Protein 5C0M (pdb70)

InterPro domains:
  IPR010750 SGF29 tudor-like domain [PF07039] (159-288)
  IPR010750 SGF29 tudor-like domain [PS51518] (152-293)
  IPR037802 SAGA-associated factor 29 [PTHR21539] (6-290)
  IPR047287 SAGA-associated factor 29, second Tudor domain [cd20394] (228-287)
  IPR047288 SAGA-associated factor 29, first Tudor domain [cd20393] (154-217)

Solvent-accessible surface area: 18320 Å² total

CATH classification: 2.30.30.140

B-factor: mean 17.98, std 7.1, range [7.02, 54.03]

Radius of gyration: 21.22 Å; Cα contacts (8 Å, |Δi|>4): 878; chains: 4; bounding box: 60×51×64 Å

GO terms:
  GO:0070461 SAGA-type complex (C, IDA)
  GO:0140002 histone H3K4me3 reader activity (F, IDA)
  GO:0140003 histone H3K36me3 reader activity (F, IDA)
  GO:0071169 establishment of protein localization to chromatin (P, TAS)
  GO:0005654 nucleoplasm (C, TAS)
  GO:0005515 protein binding (F, IPI)
  GO:0140672 ATAC complex (C, IDA)
  GO:0000122 negative regulation of transcription by RNA polymerase II (P, IDA)
  GO:0005654 nucleoplasm (C, IDA)
  GO:0005730 nucleolus (C, IDA)
  GO:0051302 regulation of cell division (P, IDA)
  GO:0006357 regulation of transcription by RNA polymerase II (P, IDA)
  GO:0051726 regulation of cell cycle (P, IMP)
  GO:0090043 regulation of tubulin deacetylation (P, IMP)
  GO:0006355 regulation of DNA-templated transcription (P, IMP)
  GO:0034976 response to endoplasmic reticulum stress (P, IMP)
  GO:0045815 transcription initiation-coupled chromatin remodeling (P, IMP)

Organism: Homo sapiens (NCBI:txid9606)

Structure (mmCIF, N/CA/C/O backbone):
data_5C0M
#
_entry.id   5C0M
#
_cell.length_a   50.109
_cell.length_b   65.193
_cell.length_c   105.217
_cell.angle_alpha   90.000
_cell.angle_beta   90.000
_cell.angle_gamma   90.000
#
_symmetry.space_group_name_H-M   'P 21 21 21'
#
loop_
_entity.id
_entity.type
_entity.pdbx_description
1 polymer 'SAGA-associated factor 29 homolog'
2 polymer 'Carba-containing peptide'
3 non-polymer 'SULFATE ION'
4 non-polymer 'UNKNOWN ATOM OR ION'
5 non-polymer GLYCEROL
6 water water
#
loop_
_atom_site.group_PDB
_atom_site.id
_atom_site.type_symbol
_atom_site.label_atom_id
_atom_site.label_alt_id
_atom_site.label_comp_id
_atom_site.label_asym_id
_atom_site.label_entity_id
_atom_site.label_seq_id
_atom_site.pdbx_PDB_ins_code
_atom_site.Cartn_x
_atom_site.Cartn_y
_atom_site.Cartn_z
_atom_site.occupancy
_atom_site.B_iso_or_equiv
_atom_site.auth_seq_id
_atom_site.auth_comp_id
_atom_site.auth_asym_id
_atom_site.auth_atom_id
_atom_site.pdbx_PDB_model_num
ATOM 1 N N . GLY A 1 1 ? 5.917 13.818 5.636 1.00 29.44 114 GLY A N 1
ATOM 2 C CA . GLY A 1 1 ? 6.797 13.189 4.595 1.00 28.26 114 GLY A CA 1
ATOM 3 C C . GLY A 1 1 ? 8.095 12.681 5.191 1.00 27.32 114 GLY A C 1
ATOM 4 O O . GLY A 1 1 ? 8.173 12.435 6.402 1.00 25.56 114 GLY A O 1
ATOM 5 N N . ARG A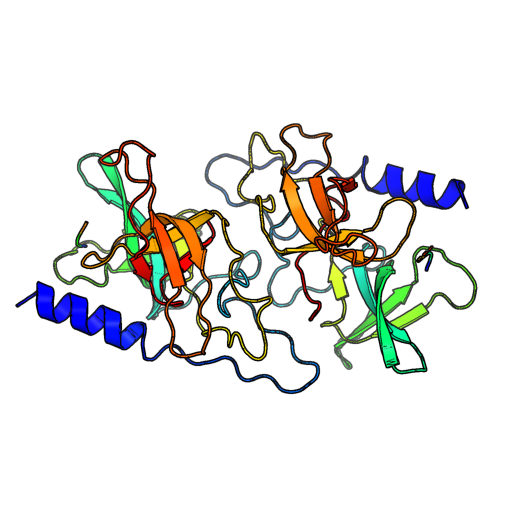 1 2 ? 9.104 12.524 4.339 1.00 26.24 115 ARG A N 1
ATOM 6 C CA . ARG A 1 2 ? 10.433 12.076 4.756 1.00 27.43 115 ARG A CA 1
ATOM 7 C C . ARG A 1 2 ? 11.042 12.955 5.828 1.00 26.61 115 ARG A C 1
ATOM 8 O O . ARG A 1 2 ? 11.637 12.443 6.776 1.00 26.40 115 ARG A O 1
ATOM 16 N N . ARG A 1 3 ? 10.957 14.272 5.651 1.00 26.00 116 ARG A N 1
ATOM 17 C CA . ARG A 1 3 ? 11.607 15.183 6.594 1.00 25.56 116 ARG A CA 1
ATOM 18 C C . ARG A 1 3 ? 11.029 15.084 7.991 1.00 24.82 116 ARG A C 1
ATOM 19 O O . ARG A 1 3 ? 11.777 15.086 8.968 1.00 23.65 116 ARG A O 1
ATOM 27 N N . GLY A 1 4 ? 9.701 14.998 8.080 1.00 22.70 117 GLY A N 1
ATOM 28 C CA . GLY A 1 4 ? 9.027 14.766 9.342 1.00 23.13 117 GLY A CA 1
ATOM 29 C C . GLY A 1 4 ? 9.428 13.462 9.985 1.00 21.93 117 GLY A C 1
ATOM 30 O O . GLY A 1 4 ? 9.697 13.419 11.185 1.00 21.96 117 GLY A O 1
ATOM 31 N N . VAL A 1 5 ? 9.442 12.400 9.177 1.00 21.27 118 VAL A N 1
ATOM 32 C CA . VAL A 1 5 ? 9.819 11.068 9.620 1.00 21.87 118 VAL A CA 1
ATOM 33 C C . VAL A 1 5 ? 11.239 11.093 10.170 1.00 20.62 118 VAL A C 1
ATOM 34 O O . VAL A 1 5 ? 11.489 10.557 11.250 1.00 19.90 118 VAL A O 1
ATOM 38 N N . LEU A 1 6 ? 12.153 11.703 9.415 1.00 19.66 119 LEU A N 1
ATOM 39 C CA . LEU A 1 6 ? 13.552 11.832 9.853 1.00 20.96 119 LEU A CA 1
ATOM 40 C C . LEU A 1 6 ? 13.730 12.555 11.164 1.00 20.78 119 LEU A C 1
ATOM 41 O O . LEU A 1 6 ? 14.337 12.021 12.088 1.00 20.64 119 LEU A O 1
ATOM 46 N N . MET A 1 7 ? 13.210 13.779 11.230 1.00 21.22 120 MET A N 1
ATOM 47 C CA . MET A 1 7 ? 13.267 14.594 12.448 1.00 22.79 120 MET A CA 1
ATOM 48 C C . MET A 1 7 ? 12.659 13.923 13.656 1.00 21.40 120 MET A C 1
ATOM 49 O O . MET A 1 7 ? 13.186 14.053 14.768 1.00 21.27 120 MET A O 1
ATOM 54 N N . THR A 1 8 ? 11.521 13.254 13.453 1.00 20.36 121 THR A N 1
ATOM 55 C CA . THR A 1 8 ? 10.889 12.486 14.522 1.00 21.23 121 THR A CA 1
ATOM 56 C C . THR A 1 8 ? 11.831 11.416 15.016 1.00 20.68 121 THR A C 1
ATOM 57 O O . THR A 1 8 ? 12.045 11.271 16.218 1.00 19.01 121 THR A O 1
ATOM 61 N N . LEU A 1 9 ? 12.370 10.651 14.076 1.00 20.86 122 LEU A N 1
ATOM 62 C CA . LEU A 1 9 ? 13.259 9.560 14.422 1.00 23.07 122 LEU A CA 1
ATOM 63 C C . LEU A 1 9 ? 14.465 10.076 15.227 1.00 22.02 122 LEU A C 1
ATOM 64 O O . LEU A 1 9 ? 14.836 9.481 16.233 1.00 20.40 122 LEU A O 1
ATOM 69 N N . LEU A 1 10 ? 15.054 11.193 14.793 1.00 22.61 123 LEU A N 1
ATOM 70 C CA . LEU A 1 10 ? 16.134 11.845 15.539 1.00 24.40 123 LEU A CA 1
ATOM 71 C C . LEU A 1 10 ? 15.811 12.153 16.980 1.00 25.14 123 LEU A C 1
ATOM 72 O O . LEU A 1 10 ? 16.619 11.880 17.871 1.00 23.60 123 LEU A O 1
ATOM 77 N N . GLN A 1 11 ? 14.653 12.767 17.197 1.00 25.94 124 GLN A N 1
ATOM 78 C CA . GLN A 1 11 ? 14.164 13.067 18.551 1.00 27.49 124 GLN A CA 1
ATOM 79 C C . GLN A 1 11 ? 13.894 11.842 19.405 1.00 28.02 124 GLN A C 1
ATOM 80 O O . GLN A 1 11 ? 14.249 11.830 20.580 1.00 29.87 124 GLN A O 1
ATOM 86 N N . GLN A 1 12 ? 13.251 10.825 18.837 1.00 26.00 125 GLN A N 1
ATOM 87 C CA . GLN A 1 12 ? 13.045 9.562 19.545 1.00 25.25 125 GLN A CA 1
ATOM 88 C C . GLN A 1 12 ? 14.371 9.094 20.119 1.00 23.75 125 GLN A C 1
ATOM 89 O O . GLN A 1 12 ? 14.459 8.809 21.317 1.00 24.21 125 GLN A O 1
ATOM 92 N N . SER A 1 13 ? 15.398 9.049 19.272 1.00 19.45 126 SER A N 1
ATOM 93 C CA . SER A 1 13 ? 16.690 8.510 19.672 1.00 18.57 126 SER A CA 1
ATOM 94 C C . SER A 1 13 ? 17.366 9.3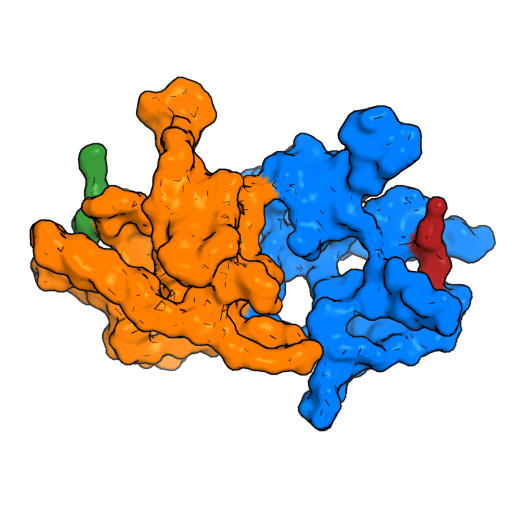90 20.717 1.00 17.35 126 SER A C 1
ATOM 95 O O . SER A 1 13 ? 17.918 8.879 21.680 1.00 16.77 126 SER A O 1
ATOM 98 N N . ALA A 1 14 ? 17.313 10.702 20.526 1.00 16.86 127 ALA A N 1
ATOM 99 C CA . ALA A 1 14 ? 17.826 11.646 21.525 1.00 17.20 127 ALA A CA 1
ATOM 100 C C . ALA A 1 14 ? 17.121 11.471 22.884 1.00 17.52 127 ALA A C 1
ATOM 101 O O . ALA A 1 14 ? 17.773 11.299 23.926 1.00 17.55 127 ALA A O 1
ATOM 103 N N . MET A 1 15 ? 15.787 11.475 22.848 1.00 17.32 128 MET A N 1
ATOM 104 C CA A MET A 1 15 ? 14.947 11.377 24.059 0.50 17.18 128 MET A CA 1
ATOM 105 C CA B MET A 1 15 ? 15.000 11.420 24.082 0.50 17.71 128 MET A CA 1
ATOM 106 C C . MET A 1 15 ? 15.116 10.070 24.815 1.00 16.68 128 MET A C 1
ATOM 107 O O . MET A 1 15 ? 15.095 10.044 26.050 1.00 16.18 128 MET A O 1
ATOM 116 N N . THR A 1 16 ? 15.259 8.965 24.078 1.00 16.22 129 THR A N 1
ATOM 117 C CA . THR A 1 16 ? 15.324 7.623 24.699 1.00 15.90 129 THR A CA 1
ATOM 118 C C . THR A 1 16 ? 16.707 7.235 25.243 1.00 15.14 129 THR A C 1
ATOM 119 O O . THR A 1 16 ? 16.845 6.150 25.843 1.00 16.58 129 THR A O 1
ATOM 123 N N . LEU A 1 17 ? 17.729 8.064 25.008 1.00 14.61 130 LEU A N 1
ATOM 124 C CA . LEU A 1 17 ? 19.076 7.763 25.516 1.00 14.29 130 LEU A CA 1
ATOM 125 C C . LEU A 1 17 ? 19.060 7.698 27.056 1.00 14.56 130 LEU A C 1
ATOM 126 O O . LEU A 1 17 ? 18.750 8.704 27.703 1.00 14.52 130 LEU A O 1
ATOM 131 N N . PRO A 1 18 ? 19.398 6.529 27.647 1.00 14.06 131 PRO A N 1
ATOM 132 C CA . PRO A 1 18 ? 19.256 6.404 29.104 1.00 14.22 131 PRO A CA 1
ATOM 133 C C . PRO A 1 18 ? 20.221 7.273 29.898 1.00 13.78 131 PRO A C 1
ATOM 134 O O . PRO A 1 18 ? 21.348 7.524 29.473 1.00 13.08 131 PRO A O 1
ATOM 138 N N . LEU A 1 19 ? 19.766 7.756 31.038 1.00 14.25 132 LEU A N 1
ATOM 139 C CA . LEU A 1 19 ? 20.597 8.538 31.937 1.00 13.96 132 LEU A CA 1
ATOM 140 C C . LEU A 1 19 ? 21.466 7.574 32.738 1.00 13.61 132 LEU A C 1
ATOM 141 O O . LEU A 1 19 ? 20.963 6.574 33.262 1.00 12.96 132 LEU A O 1
ATOM 146 N N . TRP A 1 20 ? 22.756 7.869 32.842 1.00 12.93 133 TRP A N 1
ATOM 147 C CA . TRP A 1 20 ? 23.641 7.072 33.694 1.00 13.37 133 TRP A CA 1
ATOM 148 C C . TRP A 1 20 ? 23.312 7.401 35.151 1.00 13.37 133 TRP A C 1
ATOM 149 O O . TRP A 1 20 ? 23.364 8.563 35.560 1.00 11.93 133 TRP A O 1
ATOM 160 N N . ILE A 1 21 ? 22.937 6.365 35.910 1.00 13.31 134 ILE A N 1
ATOM 161 C CA . ILE A 1 21 ? 22.601 6.493 37.336 1.00 14.00 134 ILE A CA 1
ATOM 162 C C . ILE A 1 21 ? 23.564 5.617 38.135 1.00 13.83 134 ILE A C 1
ATOM 163 O O . ILE A 1 21 ? 23.329 4.428 38.313 1.00 14.63 134 ILE A O 1
ATOM 168 N N . GLY A 1 22 ? 24.658 6.202 38.604 1.00 14.00 135 GLY A N 1
ATOM 169 C CA . GLY A 1 22 ? 25.613 5.467 39.421 1.00 14.35 135 GLY A CA 1
ATOM 170 C C . GLY A 1 22 ? 25.204 5.529 40.878 1.00 14.89 135 GLY A C 1
ATOM 171 O O . GLY A 1 22 ? 24.234 6.214 41.230 1.00 15.20 135 GLY A O 1
ATOM 172 N N . LYS A 1 23 ? 25.908 4.783 41.715 1.00 14.66 136 LYS A N 1
ATOM 173 C CA . LYS A 1 23 ? 25.827 4.942 43.175 1.00 16.31 136 LYS A CA 1
ATOM 174 C C . LYS A 1 23 ? 27.199 5.441 43.618 1.00 17.78 136 LYS A C 1
ATOM 175 O O . LYS A 1 23 ? 28.128 5.461 42.810 1.00 18.03 136 LYS A O 1
ATOM 181 N N . PRO A 1 24 ? 27.336 5.848 44.900 1.00 19.43 137 PRO A N 1
ATOM 182 C CA . PRO A 1 24 ? 28.631 6.331 45.380 1.00 19.94 137 PRO A CA 1
ATOM 183 C C . PRO A 1 24 ? 29.772 5.373 45.090 1.00 18.96 137 PRO A C 1
ATOM 184 O O . PRO A 1 24 ? 29.644 4.180 45.328 1.00 19.51 137 PRO A O 1
ATOM 188 N N . GLY A 1 25 ? 30.866 5.892 44.533 1.00 19.24 138 GLY A N 1
ATOM 189 C CA . GLY A 1 25 ? 32.012 5.062 44.173 1.00 18.61 138 GLY A CA 1
ATOM 190 C C . GLY A 1 25 ? 32.102 4.660 42.709 1.00 19.06 138 GLY A C 1
ATOM 191 O O . GLY A 1 25 ? 33.178 4.301 42.243 1.00 20.26 138 GLY A O 1
ATOM 192 N N . ASP A 1 26 ? 30.974 4.669 41.992 1.00 18.48 139 ASP A N 1
ATOM 193 C CA . ASP A 1 26 ? 30.951 4.322 40.571 1.00 18.21 139 ASP A CA 1
ATOM 194 C C . ASP A 1 26 ? 31.478 5.480 39.748 1.00 18.70 139 ASP A C 1
ATOM 195 O O . ASP A 1 26 ? 31.315 6.644 40.120 1.00 20.27 139 ASP A O 1
ATOM 200 N N . LYS A 1 27 ? 32.088 5.164 38.622 1.00 19.33 140 LYS A N 1
ATOM 201 C CA . LYS A 1 27 ? 32.471 6.195 37.668 1.00 19.54 140 LYS A CA 1
ATOM 202 C C . LYS A 1 27 ? 31.643 6.005 36.415 1.00 17.44 140 LYS A C 1
ATOM 203 O O . LYS A 1 27 ? 31.244 4.870 36.108 1.00 16.15 140 LYS A O 1
ATOM 209 N N . PRO A 1 28 ? 31.402 7.103 35.677 1.00 15.71 141 PRO A N 1
ATOM 210 C CA . PRO A 1 28 ? 30.626 6.943 34.457 1.00 15.89 141 PRO A CA 1
ATOM 211 C C . PRO A 1 28 ? 31.387 6.062 33.474 1.00 15.25 141 PRO A C 1
ATOM 212 O O . PRO A 1 28 ? 32.627 6.162 33.390 1.00 15.95 141 PRO A O 1
ATOM 216 N N . PRO A 1 29 ? 30.682 5.157 32.771 1.00 14.92 142 PRO A N 1
ATOM 217 C CA . PRO A 1 29 ? 31.386 4.214 31.900 1.00 14.04 142 PRO A CA 1
ATOM 218 C C . PRO A 1 29 ? 31.802 4.818 30.558 1.00 13.63 142 PRO A C 1
ATOM 219 O O . PRO A 1 29 ? 31.353 5.911 30.219 1.00 12.25 142 PRO A O 1
ATOM 223 N N . PRO A 1 30 ? 32.630 4.094 29.784 1.00 13.26 143 PRO A N 1
ATOM 224 C CA . PRO A 1 30 ? 32.839 4.424 28.364 1.00 13.07 143 PRO A CA 1
ATOM 225 C C . PRO A 1 30 ? 31.511 4.591 27.653 1.00 12.62 143 PRO A C 1
ATOM 226 O O . PRO A 1 30 ? 30.587 3.802 27.877 1.00 12.52 143 PRO A O 1
ATOM 230 N N . LEU A 1 31 ? 31.420 5.645 26.838 1.00 12.12 144 LEU A N 1
ATOM 231 C CA . LEU A 1 31 ? 30.202 5.991 26.089 1.00 11.96 144 LEU A CA 1
ATOM 232 C C . LEU A 1 31 ? 29.072 6.562 26.928 1.00 11.79 144 LEU A C 1
ATOM 233 O O . LEU A 1 31 ? 27.951 6.708 26.435 1.00 11.69 144 LEU A O 1
ATOM 238 N N . CYS A 1 32 ? 29.361 6.954 28.170 1.00 10.96 145 CYS A N 1
ATOM 239 C CA . CYS A 1 32 ? 28.496 7.840 28.890 1.00 10.64 145 CYS A CA 1
ATOM 240 C C . CYS A 1 32 ? 28.868 9.269 28.559 1.00 10.74 145 CYS A C 1
ATOM 241 O O . CYS A 1 32 ? 29.963 9.699 28.880 1.00 10.90 145 CYS A O 1
ATOM 244 N N . GLY A 1 33 ? 27.978 9.987 27.874 1.00 10.63 146 GLY A N 1
ATOM 245 C CA . GLY A 1 33 ? 28.256 11.373 27.459 1.00 10.61 146 GLY A CA 1
ATOM 246 C C . GLY A 1 33 ? 29.574 11.501 26.708 1.00 10.78 146 GLY A C 1
ATOM 247 O O . GLY A 1 33 ? 29.777 10.875 25.673 1.00 10.81 146 GLY A O 1
ATOM 248 N N . ALA A 1 34 ? 30.484 12.286 27.274 1.00 10.51 147 ALA A N 1
ATOM 249 C CA . ALA A 1 34 ? 31.792 12.568 26.683 1.00 10.83 147 ALA A CA 1
ATOM 250 C C . ALA A 1 34 ? 32.889 11.546 26.971 1.00 11.35 147 ALA A C 1
ATOM 251 O O . ALA A 1 34 ? 34.000 11.694 26.438 1.00 11.51 147 ALA A O 1
ATOM 253 N N . ILE A 1 35 ? 32.617 10.519 27.788 1.00 10.95 148 ILE A N 1
ATOM 254 C CA . ILE A 1 35 ? 33.653 9.514 28.091 1.00 11.62 148 ILE A CA 1
ATOM 255 C C . ILE A 1 35 ? 33.863 8.663 26.828 1.00 11.92 148 ILE A C 1
ATOM 256 O O . ILE A 1 35 ? 32.908 8.060 26.325 1.00 11.58 148 ILE A O 1
ATOM 261 N N . PRO A 1 36 ? 35.094 8.597 26.307 1.00 12.08 149 PRO A N 1
ATOM 262 C CA . PRO A 1 36 ? 35.261 7.945 25.009 1.00 12.13 149 PRO A CA 1
ATOM 263 C C . PRO A 1 36 ? 35.173 6.435 25.137 1.00 12.28 149 PRO A C 1
ATOM 264 O O . PRO A 1 36 ? 35.269 5.887 26.234 1.00 11.73 149 PRO A O 1
ATOM 268 N N . ALA A 1 37 ? 34.974 5.778 24.004 1.00 12.37 150 ALA A N 1
ATOM 269 C CA . ALA A 1 37 ? 35.054 4.335 23.953 1.00 12.84 150 ALA A CA 1
ATOM 270 C C . ALA A 1 37 ? 36.425 3.823 24.386 1.00 12.83 150 ALA A C 1
ATOM 271 O O . ALA A 1 37 ? 37.436 4.507 24.240 1.00 12.54 150 ALA A O 1
ATOM 273 N N . SER A 1 38 ? 36.441 2.586 24.878 1.00 13.44 151 SER A N 1
ATOM 274 C CA . SER A 1 38 ? 37.687 1.874 25.136 1.00 14.36 151 SER A CA 1
ATOM 275 C C . SER A 1 38 ? 38.497 1.785 23.854 1.00 14.03 151 SER A C 1
ATOM 276 O O . SER A 1 38 ? 37.934 1.819 22.765 1.00 14.23 151 SER A O 1
ATOM 279 N N A GLY A 1 39 ? 39.818 1.673 23.995 0.50 14.37 152 GLY A N 1
ATOM 280 N N B GLY A 1 39 ? 39.823 1.690 23.960 0.50 14.06 152 GLY A N 1
ATOM 281 C CA A GLY A 1 39 ? 40.682 1.377 22.863 0.50 14.78 152 GLY A CA 1
ATOM 282 C CA B GLY A 1 39 ? 40.697 1.772 22.782 0.50 14.16 152 GLY A CA 1
ATOM 283 C C A GLY A 1 39 ? 40.322 0.014 22.284 0.50 14.94 152 GLY A C 1
ATOM 284 C C B GLY A 1 39 ? 40.576 0.651 21.753 0.50 14.42 152 GLY A C 1
ATOM 285 O O A GLY A 1 39 ? 40.034 -0.934 23.019 0.50 14.64 152 GLY A O 1
ATOM 286 O O B GLY A 1 39 ? 41.018 0.799 20.621 0.50 14.45 152 GLY A O 1
ATOM 287 N N A ASP A 1 40 ? 40.297 -0.068 20.961 0.50 15.56 153 ASP A N 1
ATOM 288 N N B ASP A 1 40 ? 39.987 -0.474 22.136 0.50 15.00 153 ASP A N 1
ATOM 289 C CA A ASP A 1 40 ? 39.848 -1.278 20.257 0.50 16.18 153 ASP A CA 1
ATOM 290 C CA B ASP A 1 40 ? 39.824 -1.586 21.201 0.50 15.52 153 ASP A CA 1
ATOM 291 C C A ASP A 1 40 ? 38.415 -1.732 20.622 0.50 16.02 153 ASP A C 1
ATOM 292 C C B ASP A 1 40 ? 38.393 -1.773 20.721 0.50 15.63 153 ASP A C 1
ATOM 293 O O A ASP A 1 40 ? 38.101 -2.927 20.567 0.50 15.98 153 ASP A O 1
ATOM 294 O O B ASP A 1 40 ? 38.073 -2.796 20.108 0.50 15.28 153 ASP A O 1
ATOM 303 N N . TYR A 1 41 ? 37.544 -0.778 20.967 1.00 15.54 154 TYR A N 1
ATOM 304 C CA . TYR A 1 41 ? 36.110 -1.014 21.034 1.00 15.29 154 TYR A CA 1
ATOM 305 C C . TYR A 1 41 ? 35.581 -1.269 19.637 1.00 15.65 154 TYR A C 1
ATOM 306 O O . TYR A 1 41 ? 36.033 -0.638 18.689 1.00 16.50 154 TYR A O 1
ATOM 315 N N . VAL A 1 42 ? 34.649 -2.209 19.543 1.00 15.72 155 VAL A N 1
ATOM 316 C CA . VAL A 1 42 ? 33.890 -2.459 18.325 1.00 16.08 155 VAL A CA 1
ATOM 317 C C . VAL A 1 42 ? 32.404 -2.285 18.631 1.00 15.86 155 VAL A C 1
ATOM 318 O O . VAL A 1 42 ? 31.870 -2.934 19.530 1.00 16.06 155 VAL A O 1
ATOM 322 N N . ALA A 1 43 ? 31.739 -1.381 17.905 1.00 16.14 156 ALA A N 1
ATOM 323 C CA . ALA A 1 43 ? 30.304 -1.158 18.081 1.00 16.86 156 ALA A CA 1
ATOM 324 C C . ALA A 1 43 ? 29.521 -2.355 17.579 1.00 18.14 156 ALA A C 1
ATOM 325 O O . ALA A 1 43 ? 29.962 -3.068 16.690 1.00 19.00 156 ALA A O 1
ATOM 327 N N . ARG A 1 44 ? 28.351 -2.534 18.167 1.00 21.40 157 ARG A N 1
ATOM 328 C CA . ARG A 1 44 ? 27.515 -3.707 17.972 1.00 22.85 157 ARG A CA 1
ATOM 329 C C . ARG A 1 44 ? 26.412 -3.384 16.977 1.00 22.24 157 ARG A C 1
ATOM 330 O O . ARG A 1 44 ? 25.999 -2.223 16.876 1.00 20.27 157 ARG A O 1
ATOM 338 N N . PRO A 1 45 ? 25.899 -4.402 16.261 1.00 21.52 158 PRO A N 1
ATOM 339 C CA . PRO A 1 45 ? 24.748 -4.181 15.372 1.00 21.02 158 PRO A CA 1
ATOM 340 C C . PRO A 1 45 ? 23.603 -3.458 16.079 1.00 20.47 158 PRO A C 1
ATOM 341 O O . PRO A 1 45 ? 23.250 -3.799 17.217 1.00 21.12 158 PRO A O 1
ATOM 345 N N . GLY A 1 46 ? 23.056 -2.440 15.420 1.00 19.86 159 GLY A N 1
ATOM 346 C CA . GLY A 1 46 ? 22.032 -1.594 16.018 1.00 20.02 159 GLY A CA 1
ATOM 347 C C . GLY A 1 46 ? 22.549 -0.319 16.687 1.00 20.03 159 GLY A C 1
ATOM 348 O O . GLY A 1 46 ? 21.767 0.593 16.932 1.00 19.66 159 GLY A O 1
ATOM 349 N N . ASP A 1 47 ? 23.841 -0.248 16.991 1.00 19.22 160 ASP A N 1
ATOM 350 C CA . ASP A 1 47 ? 24.389 0.925 17.679 1.00 19.09 160 ASP A CA 1
ATOM 351 C C . ASP A 1 47 ? 24.424 2.095 16.707 1.00 19.20 160 ASP A C 1
ATOM 352 O O . ASP A 1 47 ? 24.753 1.921 15.544 1.00 18.17 160 ASP A O 1
ATOM 357 N N . LYS A 1 48 ? 24.100 3.286 17.204 1.00 19.23 161 LYS A N 1
ATOM 358 C CA . LYS A 1 48 ? 24.237 4.504 16.408 1.00 19.12 161 LYS A CA 1
ATOM 359 C C . LYS A 1 48 ? 25.687 4.990 16.391 1.00 17.03 161 LYS A C 1
ATOM 360 O O . LYS A 1 48 ? 26.400 4.912 17.396 1.00 16.14 161 LYS A O 1
ATOM 366 N N . VAL A 1 49 ? 26.099 5.502 15.237 1.00 14.59 162 VAL A N 1
ATOM 367 C CA . VAL A 1 49 ? 27.443 6.018 15.022 1.00 14.31 162 VAL A CA 1
ATOM 368 C C . VAL A 1 49 ? 27.419 7.296 14.191 1.00 14.10 162 VAL A C 1
ATOM 369 O O . VAL A 1 49 ? 26.434 7.583 13.493 1.00 13.61 162 VAL A O 1
ATOM 373 N N . ALA A 1 50 ? 28.506 8.054 14.284 1.00 13.48 163 ALA A N 1
ATOM 374 C CA . ALA A 1 50 ? 28.849 9.045 13.278 1.00 14.12 163 ALA A CA 1
ATOM 375 C C . ALA A 1 50 ? 29.809 8.345 12.322 1.00 14.54 163 ALA A C 1
ATOM 376 O O . ALA A 1 50 ? 30.822 7.776 12.744 1.00 14.61 163 ALA A O 1
ATOM 378 N N . ALA A 1 51 ? 29.462 8.351 11.028 1.00 14.91 164 ALA A N 1
ATOM 379 C CA . ALA A 1 51 ? 30.198 7.636 10.009 1.00 15.03 164 ALA A CA 1
ATOM 380 C C . ALA A 1 51 ? 30.686 8.604 8.940 1.00 14.95 164 ALA A C 1
ATOM 381 O O . ALA A 1 51 ? 29.865 9.321 8.356 1.00 14.76 164 ALA A O 1
ATOM 383 N N . ARG A 1 52 ? 31.991 8.602 8.675 1.00 15.78 165 ARG A N 1
ATOM 384 C CA . ARG A 1 52 ? 32.596 9.457 7.648 1.00 16.43 165 ARG A CA 1
ATOM 385 C C . ARG A 1 52 ? 32.484 8.769 6.292 1.00 16.72 165 ARG A C 1
ATOM 386 O O . ARG A 1 52 ? 33.234 7.831 6.013 1.00 17.14 165 ARG A O 1
ATOM 394 N N . VAL A 1 53 ? 31.546 9.243 5.473 1.00 18.60 166 VAL A N 1
ATOM 395 C CA . VAL A 1 53 ? 31.218 8.607 4.184 1.00 18.42 166 VAL A CA 1
ATOM 396 C C . VAL A 1 53 ? 31.475 9.576 3.036 1.00 20.21 166 VAL A C 1
ATOM 397 O O . VAL A 1 53 ? 31.152 10.764 3.119 1.00 18.43 166 VAL A O 1
ATOM 401 N N . LYS A 1 54 ? 32.062 9.023 1.980 1.00 22.37 167 LYS A N 1
ATOM 402 C CA . LYS A 1 54 ? 32.432 9.725 0.778 1.00 24.82 167 LYS A CA 1
ATOM 403 C C . LYS A 1 54 ? 31.342 9.396 -0.240 1.00 25.68 167 LYS A C 1
ATOM 404 O O . LYS A 1 54 ? 31.136 8.225 -0.580 1.00 25.62 167 LYS A O 1
ATOM 408 N N . ALA A 1 55 ? 30.628 10.427 -0.688 1.00 26.15 168 ALA A N 1
ATOM 409 C CA . ALA A 1 55 ? 29.693 10.326 -1.819 1.00 26.78 168 ALA A CA 1
ATOM 410 C C . ALA A 1 55 ? 30.385 9.891 -3.121 1.00 27.21 168 ALA A C 1
ATOM 411 O O . ALA A 1 55 ? 31.617 9.858 -3.213 1.00 26.87 168 ALA A O 1
ATOM 413 N N . VAL A 1 56 ? 29.576 9.534 -4.118 1.00 27.20 169 VAL A N 1
ATOM 414 C CA . VAL A 1 56 ? 30.092 9.186 -5.457 1.00 27.09 169 VAL A CA 1
ATOM 415 C C . VAL A 1 56 ? 30.897 10.337 -6.069 1.00 28.24 169 VAL A C 1
ATOM 416 O O . VAL A 1 56 ? 31.913 10.091 -6.710 1.00 29.98 169 VAL A O 1
ATOM 420 N N . ASP A 1 57 ? 30.454 11.582 -5.835 1.00 30.41 170 ASP A N 1
ATOM 421 C CA . ASP A 1 57 ? 31.156 12.788 -6.324 1.00 33.07 170 ASP A CA 1
ATOM 422 C C . ASP A 1 57 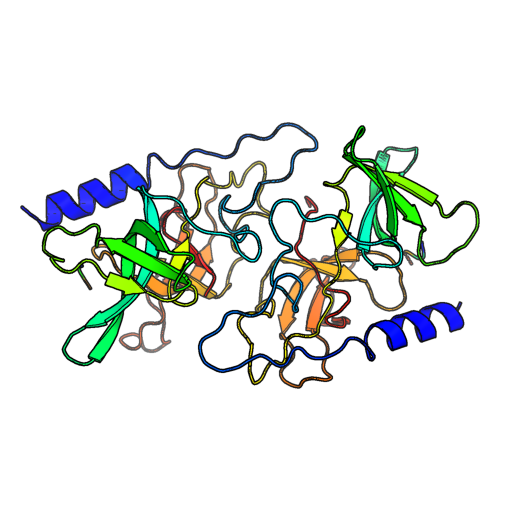? 32.367 13.240 -5.476 1.00 36.03 170 ASP A C 1
ATOM 423 O O . ASP A 1 57 ? 32.958 14.288 -5.768 1.00 37.52 170 ASP A O 1
ATOM 428 N N . GLY A 1 58 ? 32.711 12.473 -4.433 1.00 34.85 171 GLY A N 1
ATOM 429 C CA . GLY A 1 58 ? 33.885 12.723 -3.598 1.00 32.85 171 GLY A CA 1
ATOM 430 C C . GLY A 1 58 ? 33.664 13.528 -2.319 1.00 30.94 171 GLY A C 1
ATOM 431 O O . GLY A 1 58 ? 34.580 13.645 -1.526 1.00 28.30 171 GLY A O 1
ATOM 432 N N . ASP A 1 59 ? 32.466 14.074 -2.111 1.00 31.05 172 ASP A N 1
ATOM 433 C CA . ASP A 1 59 ? 32.188 14.926 -0.948 1.00 32.06 172 ASP A CA 1
ATOM 434 C C . ASP A 1 59 ? 32.127 14.089 0.341 1.00 30.02 172 ASP A C 1
ATOM 435 O O . ASP A 1 59 ? 31.419 13.087 0.379 1.00 29.04 172 ASP A O 1
ATOM 440 N N . GLU A 1 60 ? 32.877 14.506 1.368 1.00 27.64 173 GLU A N 1
ATOM 441 C CA . GLU A 1 60 ? 32.955 13.813 2.676 1.00 27.45 173 GLU A CA 1
ATOM 442 C C . GLU A 1 60 ? 31.964 14.433 3.646 1.00 25.13 173 GLU A C 1
ATOM 443 O O . GLU A 1 60 ? 31.921 15.655 3.791 1.00 24.07 173 GLU A O 1
ATOM 449 N N . GLN A 1 61 ? 31.155 13.597 4.297 1.00 22.48 174 GLN A N 1
ATOM 450 C CA . GLN A 1 61 ? 30.324 14.026 5.418 1.00 21.10 174 GLN A CA 1
ATOM 451 C C . GLN A 1 61 ? 30.424 13.002 6.539 1.00 19.35 174 GLN A C 1
ATOM 452 O O . GLN A 1 61 ? 30.538 11.796 6.280 1.00 17.28 174 GLN A O 1
ATOM 458 N N . TRP A 1 62 ? 30.346 13.492 7.778 1.00 17.63 175 TRP A N 1
ATOM 459 C CA . TRP A 1 62 ? 30.008 12.652 8.919 1.00 16.31 175 TRP A CA 1
ATOM 460 C C . TRP A 1 62 ? 28.489 12.527 9.010 1.00 15.85 175 TRP A C 1
ATOM 461 O O . TRP A 1 62 ? 27.796 13.519 9.295 1.00 15.89 175 TRP A O 1
ATOM 472 N N . ILE A 1 63 ? 27.964 11.325 8.773 1.00 14.97 176 ILE A N 1
ATOM 473 C CA . ILE A 1 63 ? 26.526 11.073 8.774 1.00 15.51 176 ILE A CA 1
ATOM 474 C C . ILE A 1 63 ? 26.067 10.290 9.998 1.00 14.86 176 ILE A C 1
ATOM 475 O O . ILE A 1 63 ? 26.845 9.513 10.581 1.00 15.18 176 ILE A O 1
ATOM 480 N N . LEU A 1 64 ? 24.811 10.478 10.381 1.00 15.65 177 LEU A N 1
ATOM 481 C CA . LEU A 1 64 ? 24.199 9.657 11.413 1.00 15.86 177 LEU A CA 1
ATOM 482 C C . LEU A 1 64 ? 23.817 8.293 10.813 1.00 16.50 177 LEU A C 1
ATOM 483 O O . LEU A 1 64 ? 23.147 8.234 9.778 1.00 15.78 177 LEU A O 1
ATOM 488 N N . ALA A 1 65 ? 24.282 7.211 11.442 1.00 14.90 178 ALA A N 1
ATOM 489 C CA . ALA A 1 65 ? 24.145 5.880 10.879 1.00 15.10 178 ALA A CA 1
ATOM 490 C C . ALA A 1 65 ? 23.985 4.845 11.981 1.00 15.25 178 ALA A C 1
ATOM 491 O O . ALA A 1 65 ? 24.080 5.172 13.163 1.00 14.20 178 ALA A O 1
ATOM 493 N N . GLU A 1 66 ? 23.696 3.610 11.573 1.00 15.96 179 GLU A N 1
ATOM 494 C CA . GLU A 1 66 ? 23.547 2.491 12.487 1.00 17.46 179 GLU A CA 1
ATOM 495 C C . GLU A 1 66 ? 24.457 1.352 12.029 1.00 16.47 179 GLU A C 1
ATOM 496 O O . GLU A 1 66 ? 24.552 1.066 10.825 1.00 15.74 179 GLU A O 1
ATOM 502 N N . VAL A 1 67 ? 25.115 0.693 12.978 1.00 15.06 180 VAL A N 1
ATOM 503 C CA . VAL A 1 67 ? 25.980 -0.436 12.623 1.00 14.65 180 VAL A CA 1
ATOM 504 C C . VAL A 1 67 ? 25.118 -1.628 12.211 1.00 14.31 180 VAL A C 1
ATOM 505 O O . VAL A 1 67 ? 24.081 -1.913 12.832 1.00 14.25 180 VAL A O 1
ATOM 509 N N . VAL A 1 68 ? 25.543 -2.277 11.138 1.00 14.15 181 VAL A N 1
ATOM 510 C CA . VAL A 1 68 ? 24.938 -3.537 10.677 1.00 14.90 181 VAL A CA 1
ATOM 511 C C . VAL A 1 68 ? 25.786 -4.754 11.063 1.00 15.26 181 VAL A C 1
ATOM 512 O O . VAL A 1 68 ? 25.251 -5.755 11.534 1.00 16.66 181 VAL A O 1
ATOM 516 N N . SER A 1 69 ? 27.088 -4.673 10.826 1.00 15.99 182 SER A N 1
ATOM 517 C CA . SER A 1 69 ? 28.016 -5.737 11.196 1.00 16.33 182 SER A CA 1
ATOM 518 C C . SER A 1 69 ? 29.434 -5.189 11.262 1.00 16.00 182 SER A C 1
ATOM 519 O O . SER A 1 69 ? 29.698 -4.039 10.889 1.00 15.00 182 SER A O 1
ATOM 522 N N . TYR A 1 70 ? 30.344 -6.034 11.727 1.00 15.22 183 TYR A N 1
ATOM 523 C CA . TYR A 1 70 ? 31.763 -5.719 11.722 1.00 15.11 183 TYR A CA 1
ATOM 524 C C . TYR A 1 70 ? 32.518 -7.000 11.396 1.00 16.05 183 TYR A C 1
ATOM 525 O O . TYR A 1 70 ? 32.228 -8.035 11.995 1.00 16.05 183 TYR A O 1
ATOM 534 N N . SER A 1 71 ? 33.459 -6.940 10.456 1.00 15.38 184 SER A N 1
ATOM 535 C CA . SER A 1 71 ? 34.208 -8.134 10.056 1.00 16.47 184 SER A CA 1
ATOM 536 C C . SER A 1 71 ? 35.613 -8.049 10.598 1.00 16.68 184 SER A C 1
ATOM 537 O O . SER A 1 71 ? 36.341 -7.158 10.248 1.00 15.94 184 SER A O 1
ATOM 540 N N . HIS A 1 72 ? 35.989 -9.013 11.440 1.00 18.83 185 HIS A N 1
ATOM 541 C CA . HIS A 1 72 ? 37.363 -9.098 11.929 1.00 20.20 185 HIS A CA 1
ATOM 542 C C . HIS A 1 72 ? 38.332 -9.595 10.862 1.00 20.36 185 HIS A C 1
ATOM 543 O O . HIS A 1 72 ? 39.529 -9.357 10.976 1.00 21.09 185 HIS A O 1
ATOM 550 N N . ALA A 1 73 ? 37.819 -10.264 9.831 1.00 20.39 186 ALA A N 1
ATOM 551 C CA . ALA A 1 73 ? 38.619 -10.611 8.650 1.00 20.63 186 ALA A CA 1
ATOM 552 C C . ALA A 1 73 ? 39.264 -9.388 8.008 1.00 20.35 186 ALA A C 1
ATOM 553 O O . ALA A 1 73 ? 40.433 -9.439 7.631 1.00 21.09 186 ALA A O 1
ATOM 555 N N . THR A 1 74 ? 38.497 -8.299 7.883 1.00 18.40 187 THR A N 1
ATOM 556 C CA . THR A 1 74 ? 38.963 -7.080 7.214 1.00 18.47 187 THR A CA 1
ATOM 557 C C . THR A 1 74 ? 39.076 -5.863 8.119 1.00 18.59 187 THR A C 1
ATOM 558 O O . THR A 1 74 ? 39.610 -4.834 7.692 1.00 17.60 187 THR A O 1
ATOM 562 N N . ASN A 1 75 ? 38.586 -5.983 9.350 1.00 19.49 188 ASN A N 1
ATOM 563 C CA . ASN A 1 75 ? 38.446 -4.862 10.271 1.00 20.26 188 ASN A CA 1
ATOM 564 C C . ASN A 1 75 ? 37.675 -3.680 9.691 1.00 20.01 188 ASN A C 1
ATOM 565 O O . ASN A 1 75 ? 38.080 -2.504 9.822 1.00 20.87 188 ASN A O 1
ATOM 570 N N . LYS A 1 76 ? 36.548 -4.019 9.070 1.00 19.21 189 LYS A N 1
ATOM 571 C CA . LYS A 1 76 ? 35.631 -3.048 8.484 1.00 18.55 189 LYS A CA 1
ATOM 572 C C . LYS A 1 76 ? 34.236 -3.221 9.053 1.00 17.08 189 LYS A C 1
ATOM 573 O O . LYS A 1 76 ? 33.777 -4.358 9.274 1.00 15.72 189 LYS A O 1
ATOM 579 N N . TYR A 1 77 ? 33.555 -2.087 9.282 1.00 15.34 190 TYR A N 1
ATOM 580 C CA . TYR A 1 77 ? 32.118 -2.072 9.587 1.00 15.20 190 TYR A CA 1
ATOM 581 C C . TYR A 1 77 ? 31.282 -2.087 8.320 1.00 14.96 190 TYR A C 1
ATOM 582 O O . TYR A 1 77 ? 31.748 -1.638 7.288 1.00 14.75 190 TYR A O 1
ATOM 591 N N . GLU A 1 78 ? 30.045 -2.573 8.453 1.00 15.94 191 GLU A N 1
ATOM 592 C CA . GLU A 1 78 ? 28.935 -2.175 7.594 1.00 16.78 191 GLU A CA 1
ATOM 593 C C . GLU A 1 78 ? 28.012 -1.273 8.387 1.00 15.98 191 GLU A C 1
ATOM 594 O O . GLU A 1 78 ? 27.648 -1.606 9.530 1.00 14.88 191 GLU A O 1
ATOM 600 N N . VAL A 1 79 ? 27.593 -0.154 7.789 1.00 15.20 192 VAL A N 1
ATOM 601 C CA . VAL A 1 79 ? 26.679 0.772 8.461 1.00 14.99 192 VAL A CA 1
ATOM 602 C C . VAL A 1 79 ? 25.570 1.209 7.493 1.00 14.12 192 VAL A C 1
ATOM 603 O O . VAL A 1 79 ? 25.826 1.398 6.311 1.00 13.56 192 VAL A O 1
ATOM 607 N N . ASP A 1 80 ? 24.346 1.340 8.008 1.00 15.18 193 ASP A N 1
ATOM 608 C CA . ASP A 1 80 ? 23.243 1.936 7.254 1.00 15.79 193 ASP A CA 1
ATOM 609 C C . ASP A 1 80 ? 23.009 3.379 7.705 1.00 16.31 193 ASP A C 1
ATOM 610 O O . ASP A 1 80 ? 23.017 3.690 8.905 1.00 16.11 193 ASP A O 1
ATOM 615 N N . ASP A 1 81 ? 22.769 4.242 6.728 1.00 17.28 194 ASP A N 1
ATOM 616 C CA . ASP A 1 81 ? 22.226 5.594 6.944 1.00 17.53 194 ASP A CA 1
ATOM 617 C C . ASP A 1 81 ? 20.866 5.460 7.652 1.00 19.18 194 ASP A C 1
ATOM 618 O O . ASP A 1 81 ? 20.091 4.587 7.286 1.00 19.73 194 ASP A O 1
ATOM 623 N N A ILE A 1 82 ? 20.598 6.299 8.655 0.50 20.20 195 ILE A N 1
ATOM 624 N N B ILE A 1 82 ? 20.579 6.287 8.668 0.50 20.02 195 ILE A N 1
ATOM 625 C CA A ILE A 1 82 ? 19.290 6.291 9.336 0.50 22.00 195 ILE A CA 1
ATOM 626 C CA B ILE A 1 82 ? 19.242 6.249 9.320 0.50 21.63 195 ILE A CA 1
ATOM 627 C C A ILE A 1 82 ? 18.175 6.845 8.447 0.50 22.02 195 ILE A C 1
ATOM 628 C C B ILE A 1 82 ? 18.155 6.807 8.413 0.50 21.83 195 ILE A C 1
ATOM 629 O O A ILE A 1 82 ? 16.984 6.672 8.749 0.50 22.41 195 ILE A O 1
ATOM 630 O O B ILE A 1 82 ? 16.959 6.607 8.671 0.50 22.11 195 ILE A O 1
ATOM 639 N N . ASP A 1 83 ? 18.574 7.516 7.368 1.00 21.93 196 ASP A N 1
ATOM 640 C CA . ASP A 1 83 ? 17.681 8.023 6.339 1.00 22.29 196 ASP A CA 1
ATOM 641 C C . ASP A 1 83 ? 17.450 6.927 5.311 1.00 24.42 196 ASP A C 1
ATOM 642 O O . ASP A 1 83 ? 18.397 6.435 4.710 1.00 23.12 196 ASP A O 1
ATOM 647 N N . GLU A 1 84 ? 16.192 6.567 5.096 1.00 28.14 197 GLU A N 1
ATOM 648 C CA . GLU A 1 84 ? 15.846 5.573 4.070 1.00 30.66 197 GLU A CA 1
ATOM 649 C C . GLU A 1 84 ? 16.168 5.995 2.618 1.00 32.41 197 GLU A C 1
ATOM 650 O O . GLU A 1 84 ? 16.325 5.136 1.755 1.00 34.56 197 GLU A O 1
ATOM 653 N N . GLU A 1 85 ? 16.289 7.290 2.343 1.00 34.07 198 GLU A N 1
ATOM 654 C CA . GLU A 1 85 ? 16.816 7.738 1.038 1.00 35.34 198 GLU A CA 1
ATOM 655 C C . GLU A 1 85 ? 18.314 7.464 0.849 1.00 31.16 198 GLU A C 1
ATOM 656 O O . GLU A 1 85 ? 18.815 7.597 -0.266 1.00 31.27 198 GLU A O 1
ATOM 662 N N . GLY A 1 86 ? 19.029 7.139 1.930 1.00 26.97 199 GLY A N 1
ATOM 663 C CA . GLY A 1 86 ? 20.398 6.645 1.859 1.00 24.89 199 GLY A CA 1
ATOM 664 C C . GLY A 1 86 ? 20.333 5.158 1.592 1.00 23.15 199 GLY A C 1
ATOM 665 O O . GLY A 1 86 ? 20.170 4.350 2.513 1.00 23.47 199 GLY A O 1
ATOM 666 N N . LYS A 1 87 ? 20.445 4.802 0.316 1.00 20.21 200 LYS A N 1
ATOM 667 C CA . LYS A 1 87 ? 20.213 3.434 -0.129 1.00 19.13 200 LYS A CA 1
ATOM 668 C C . LYS A 1 87 ? 21.474 2.568 -0.148 1.00 16.86 200 LYS A C 1
ATOM 669 O O . LYS A 1 87 ? 21.398 1.382 -0.478 1.00 14.40 200 LYS A O 1
ATOM 675 N N . GLU A 1 88 ? 22.621 3.151 0.199 1.00 15.63 201 GLU A N 1
ATOM 676 C CA . GLU A 1 88 ? 23.890 2.418 0.202 1.00 15.61 201 GLU A CA 1
ATOM 677 C C . GLU A 1 88 ? 24.339 2.039 1.616 1.00 15.63 201 GLU A C 1
ATOM 678 O O . GLU A 1 88 ? 24.522 2.906 2.479 1.00 15.72 201 GLU A O 1
ATOM 684 N N . ARG A 1 89 ? 24.521 0.737 1.829 1.00 15.69 202 ARG A N 1
ATOM 685 C CA . ARG A 1 89 ? 25.160 0.200 3.026 1.00 15.94 202 ARG A CA 1
ATOM 686 C C . ARG A 1 89 ? 26.660 0.377 2.829 1.00 17.01 202 ARG A C 1
ATOM 687 O O . ARG A 1 89 ? 27.224 -0.146 1.860 1.00 17.76 202 ARG A O 1
ATOM 695 N N . HIS A 1 90 ? 27.298 1.119 3.735 1.00 16.31 203 HIS A N 1
ATOM 696 C CA . HIS A 1 90 ? 28.682 1.568 3.572 1.00 16.56 203 HIS A CA 1
ATOM 697 C C . HIS A 1 90 ? 29.652 0.634 4.278 1.00 16.06 203 HIS A C 1
ATOM 698 O O . HIS A 1 90 ? 29.403 0.270 5.428 1.00 16.06 203 HIS A O 1
ATOM 705 N N . THR A 1 91 ? 30.750 0.296 3.608 1.00 15.91 204 THR A N 1
ATOM 706 C CA . THR A 1 91 ? 31.877 -0.458 4.193 1.00 16.37 204 THR A CA 1
ATOM 707 C C . THR A 1 91 ? 32.930 0.534 4.651 1.00 16.35 204 THR A C 1
ATOM 708 O O . THR A 1 91 ? 33.529 1.223 3.829 1.00 16.94 204 THR A O 1
ATOM 712 N N . LEU A 1 92 ? 33.169 0.600 5.956 1.00 15.78 205 LEU A N 1
ATOM 713 C CA . LEU A 1 92 ? 34.016 1.649 6.519 1.00 16.54 205 LEU A CA 1
ATOM 714 C C . LEU A 1 92 ? 35.098 1.110 7.451 1.00 16.07 205 LEU A C 1
ATOM 715 O O . LEU A 1 92 ? 34.834 0.223 8.269 1.00 15.68 205 LEU A O 1
ATOM 720 N N . SER A 1 93 ? 36.298 1.693 7.335 1.00 16.83 206 SER A N 1
ATOM 721 C CA . SER A 1 93 ? 37.373 1.485 8.304 1.00 17.61 206 SER A CA 1
ATOM 722 C C . SER A 1 93 ? 36.969 2.010 9.676 1.00 17.36 206 SER A C 1
ATOM 723 O O . SER A 1 93 ? 36.073 2.865 9.799 1.00 16.72 206 SER A O 1
ATOM 726 N N . ARG A 1 94 ? 37.642 1.490 10.706 1.00 17.38 207 ARG A N 1
ATOM 727 C CA A ARG A 1 94 ? 37.346 1.881 12.088 0.50 17.46 207 ARG A CA 1
ATOM 728 C CA B ARG A 1 94 ? 37.359 1.875 12.092 0.50 17.26 207 ARG A CA 1
ATOM 729 C C . ARG A 1 94 ? 37.515 3.385 12.308 1.00 17.35 207 ARG A C 1
ATOM 730 O O . ARG A 1 94 ? 36.713 3.995 12.997 1.00 16.73 207 ARG A O 1
ATOM 742 N N . ARG A 1 95 ? 38.541 3.985 11.708 1.00 18.02 208 ARG A N 1
ATOM 743 C CA . ARG A 1 95 ? 38.773 5.429 11.894 1.00 19.46 208 ARG A CA 1
ATOM 744 C C . ARG A 1 95 ? 37.691 6.318 11.271 1.00 18.75 208 ARG A C 1
ATOM 745 O O . ARG A 1 95 ? 37.615 7.493 11.595 1.00 17.91 208 ARG A O 1
ATOM 753 N N . ARG A 1 96 ? 36.848 5.751 10.407 1.00 17.77 209 ARG A N 1
ATOM 754 C CA . ARG A 1 96 ? 35.667 6.465 9.894 1.00 17.33 209 ARG A CA 1
ATOM 755 C C . ARG A 1 96 ? 34.382 6.240 10.685 1.00 16.66 209 ARG A C 1
ATOM 756 O O . ARG A 1 96 ? 33.312 6.640 10.241 1.00 15.19 209 ARG A O 1
ATOM 764 N N . VAL A 1 97 ? 34.464 5.611 11.861 1.00 15.39 210 VAL A N 1
ATOM 765 C CA . VAL A 1 97 ? 33.282 5.333 12.662 1.00 14.64 210 VAL A CA 1
ATOM 766 C C . VAL A 1 97 ? 33.557 5.818 14.085 1.00 13.95 210 VAL A C 1
ATOM 767 O O . VAL A 1 97 ? 34.551 5.412 14.687 1.00 14.24 210 VAL A O 1
ATOM 771 N N . ILE A 1 98 ? 32.706 6.723 14.575 1.00 12.54 211 ILE A N 1
ATOM 772 C CA . ILE A 1 98 ? 32.748 7.163 15.987 1.00 12.31 211 ILE A CA 1
ATOM 773 C C . ILE A 1 98 ? 31.449 6.718 16.641 1.00 12.44 211 ILE A C 1
ATOM 774 O O . ILE A 1 98 ? 30.367 7.206 16.273 1.00 12.02 211 ILE A O 1
ATOM 779 N N . PRO A 1 99 ? 31.525 5.844 17.662 1.00 12.55 212 PRO A N 1
ATOM 780 C CA . PRO A 1 99 ? 30.291 5.455 18.348 1.00 12.50 212 PRO A CA 1
ATOM 781 C C . PRO A 1 99 ? 29.666 6.630 19.104 1.00 12.33 212 PRO A C 1
ATOM 782 O O . PRO A 1 99 ? 30.387 7.397 19.754 1.00 12.06 212 PRO A O 1
ATOM 786 N N . LEU A 1 100 ? 28.349 6.790 18.984 1.00 12.20 213 LEU A N 1
ATOM 787 C CA . LEU A 1 100 ? 27.644 7.804 19.747 1.00 12.31 213 LEU A CA 1
ATOM 788 C C . LEU A 1 100 ? 27.520 7.333 21.195 1.00 11.95 213 LEU A C 1
ATOM 789 O O . LEU A 1 100 ? 27.555 6.126 21.478 1.00 11.54 213 LEU A O 1
ATOM 794 N N . PRO A 1 101 ? 27.368 8.285 22.122 1.00 12.34 214 PRO A N 1
ATOM 795 C CA . PRO A 1 101 ? 27.178 7.887 23.508 1.00 12.28 214 PRO A CA 1
ATOM 796 C C . PRO A 1 101 ? 25.977 6.945 23.679 1.00 12.80 214 PRO A C 1
ATOM 797 O O . PRO A 1 101 ? 24.972 7.079 22.958 1.00 13.37 214 PRO A O 1
ATOM 801 N N . GLN A 1 102 ? 26.108 6.006 24.610 1.00 12.72 215 GLN A N 1
ATOM 802 C CA . GLN A 1 102 ? 25.045 5.077 24.980 1.00 13.82 215 GLN A CA 1
ATOM 803 C C . GLN A 1 102 ? 24.314 5.427 26.270 1.00 12.86 215 GLN A C 1
ATOM 804 O O . GLN A 1 102 ? 23.297 4.790 26.585 1.00 13.74 215 GLN A O 1
ATOM 810 N N . TRP A 1 103 ? 24.834 6.415 27.010 1.00 12.65 216 TRP A N 1
ATOM 811 C CA A TRP A 1 103 ? 24.132 7.035 28.131 0.50 12.68 216 TRP A CA 1
ATOM 812 C CA B TRP A 1 103 ? 24.132 7.044 28.141 0.50 12.26 216 TRP A CA 1
ATOM 813 C C . TRP A 1 103 ? 24.268 8.556 28.053 1.00 12.35 216 TRP A C 1
ATOM 814 O O . TRP A 1 103 ? 25.274 9.073 27.540 1.00 11.87 216 TRP A O 1
ATOM 835 N N . LYS A 1 104 ? 23.267 9.259 28.589 1.00 12.34 217 LYS A N 1
ATOM 836 C CA A LYS A 1 104 ? 23.392 10.688 28.884 0.50 12.71 217 LYS A CA 1
ATOM 837 C CA B LYS A 1 104 ? 23.375 10.687 28.883 0.50 12.61 217 LYS A CA 1
ATOM 838 C C . LYS A 1 104 ? 24.114 10.817 30.212 1.00 12.55 217 LYS A C 1
ATOM 839 O O . LYS A 1 104 ? 23.859 10.042 31.139 1.00 12.23 217 LYS A O 1
ATOM 850 N N . ALA A 1 105 ? 25.014 11.793 30.308 1.00 12.55 218 ALA A N 1
ATOM 851 C CA . ALA A 1 105 ? 25.661 12.149 31.567 1.00 12.78 218 ALA A CA 1
ATOM 852 C C . ALA A 1 105 ? 24.760 13.121 32.318 1.00 12.98 218 ALA A C 1
ATOM 853 O O . ALA A 1 105 ? 24.306 14.118 31.751 1.00 13.03 218 ALA A O 1
ATOM 855 N N . ASN A 1 106 ? 24.508 12.840 33.589 1.00 13.27 219 ASN A N 1
ATOM 856 C CA . ASN A 1 106 ? 23.724 13.742 34.414 1.00 13.12 219 ASN A CA 1
ATOM 857 C C . ASN A 1 106 ? 24.628 14.879 34.907 1.00 13.85 219 ASN A C 1
ATOM 858 O O . ASN A 1 106 ? 25.529 14.632 35.710 1.00 13.11 219 ASN A O 1
ATOM 863 N N . PRO A 1 107 ? 24.385 16.127 34.472 1.00 14.19 220 PRO A N 1
ATOM 864 C CA . PRO A 1 107 ? 25.228 17.236 34.972 1.00 14.97 220 PRO A CA 1
ATOM 865 C C . PRO A 1 107 ? 25.266 17.374 36.499 1.00 15.22 220 PRO A C 1
ATOM 866 O O . PRO A 1 107 ? 26.247 17.892 37.056 1.00 15.48 220 PRO A O 1
ATOM 870 N N . GLU A 1 108 ? 24.196 16.925 37.158 1.00 15.95 221 GLU A N 1
ATOM 871 C CA . GLU A 1 108 ? 24.056 17.065 38.600 1.00 17.05 221 GLU A CA 1
ATOM 872 C C . GLU A 1 108 ? 24.834 16.004 39.404 1.00 16.34 221 GLU A C 1
ATOM 873 O O . GLU A 1 108 ? 25.042 16.173 40.604 1.00 17.24 221 GLU A O 1
ATOM 879 N N . THR A 1 109 ? 25.245 14.916 38.758 1.00 15.24 222 THR A N 1
ATOM 880 C CA . THR A 1 109 ? 26.001 13.849 39.438 1.00 14.97 222 THR A CA 1
ATOM 881 C C . THR A 1 109 ? 27.336 13.498 38.813 1.00 14.86 222 THR A C 1
ATOM 882 O O . THR A 1 109 ? 28.255 13.095 39.540 1.00 14.42 222 THR A O 1
ATOM 886 N N . ASP A 1 110 ? 27.454 13.625 37.487 1.00 13.79 223 ASP A N 1
ATOM 887 C CA . ASP A 1 110 ? 28.681 13.273 36.784 1.00 13.19 223 ASP A CA 1
ATOM 888 C C . ASP A 1 110 ? 29.099 14.327 35.747 1.00 12.65 223 ASP A C 1
ATOM 889 O O . ASP A 1 110 ? 29.245 14.011 34.559 1.00 11.60 223 ASP A O 1
ATOM 894 N N . PRO A 1 111 ? 29.309 15.591 36.184 1.00 12.92 224 PRO A N 1
ATOM 895 C CA . PRO A 1 111 ? 29.699 16.640 35.233 1.00 13.70 224 PRO A CA 1
ATOM 896 C C . PRO A 1 111 ? 31.047 16.415 34.536 1.00 13.76 224 PRO A C 1
ATOM 897 O O . PRO A 1 111 ? 31.254 16.947 33.452 1.00 13.74 224 PRO A O 1
ATOM 901 N N . GLU A 1 112 ? 31.936 15.615 35.111 1.00 14.38 225 GLU A N 1
ATOM 902 C CA . GLU A 1 112 ? 33.184 15.262 34.411 1.00 15.11 225 GLU A CA 1
ATOM 903 C C . GLU A 1 112 ? 32.974 14.413 33.138 1.00 14.58 225 GLU A C 1
ATOM 904 O O . GLU A 1 112 ? 33.904 14.269 32.352 1.00 15.13 225 GLU A O 1
ATOM 910 N N . ALA A 1 113 ? 31.765 13.871 32.932 1.00 12.69 226 ALA A N 1
ATOM 911 C CA . ALA A 1 113 ? 31.414 13.173 31.692 1.00 13.09 226 ALA A CA 1
ATOM 912 C C . ALA A 1 113 ? 30.671 14.048 30.675 1.00 13.16 226 ALA A C 1
ATOM 913 O O . ALA A 1 113 ? 30.084 13.519 29.724 1.00 13.04 226 ALA A O 1
ATOM 915 N N . LEU A 1 114 ? 30.743 15.375 30.847 1.00 13.13 227 LEU A N 1
ATOM 916 C CA . LEU A 1 114 ? 30.308 16.330 29.839 1.00 13.21 227 LEU A CA 1
ATOM 917 C C . LEU A 1 114 ? 31.490 17.032 29.185 1.00 13.31 227 LEU A C 1
ATOM 918 O O . LEU A 1 114 ? 32.502 17.270 29.814 1.00 12.95 227 LEU A O 1
ATOM 923 N N . PHE A 1 115 ? 31.338 17.394 27.920 1.00 12.83 228 PHE A N 1
ATOM 924 C CA . PHE A 1 115 ? 32.314 18.227 27.255 1.00 13.21 228 PHE A CA 1
ATOM 925 C C . PHE A 1 115 ? 32.355 19.611 27.923 1.00 13.25 228 PHE A C 1
ATOM 926 O O . PHE A 1 115 ? 31.310 20.146 28.310 1.00 14.16 228 PHE A O 1
ATOM 934 N N . GLN A 1 116 ? 33.559 20.170 28.064 1.00 13.44 229 GLN A N 1
ATOM 935 C CA . GLN A 1 116 ? 33.767 21.482 28.673 1.00 13.74 229 GLN A CA 1
ATOM 936 C C . GLN A 1 116 ? 33.480 22.620 27.689 1.00 13.29 229 GLN A C 1
ATOM 937 O O . GLN A 1 116 ? 33.629 22.470 26.472 1.00 11.31 229 GLN A O 1
ATOM 943 N N . LYS A 1 117 ? 33.096 23.773 28.230 1.00 13.69 230 LYS A N 1
ATOM 944 C CA . LYS A 1 117 ? 32.987 24.996 27.451 1.00 14.46 230 LYS A CA 1
ATOM 945 C C . LYS A 1 117 ? 34.209 25.210 26.562 1.00 13.89 230 LYS A C 1
ATOM 946 O O . LYS A 1 117 ? 35.342 25.044 27.003 1.00 12.47 230 LYS A O 1
ATOM 950 N N . GLU A 1 118 ? 33.944 25.550 25.301 1.00 14.00 231 GLU A N 1
ATOM 951 C CA A GLU A 1 118 ? 34.954 25.814 24.277 0.50 14.35 231 GLU A CA 1
ATOM 952 C CA B GLU A 1 118 ? 34.984 25.825 24.301 0.50 14.16 231 GLU A CA 1
ATOM 953 C C . GLU A 1 118 ? 35.724 24.582 23.783 1.00 13.48 231 GLU A C 1
ATOM 954 O O . GLU A 1 118 ? 36.664 24.714 23.011 1.00 12.68 231 GLU A O 1
ATOM 965 N N . GLN A 1 119 ? 35.304 23.373 24.177 1.00 12.58 232 GLN A N 1
ATOM 966 C CA . GLN A 1 119 ? 35.878 22.171 23.558 1.00 11.88 232 GLN A CA 1
ATOM 967 C C . GLN A 1 119 ? 35.364 22.027 22.129 1.00 11.26 232 GLN A C 1
ATOM 968 O O . GLN A 1 119 ? 34.179 22.251 21.860 1.00 11.18 232 GLN A O 1
ATOM 974 N N . LEU A 1 120 ? 36.251 21.619 21.238 1.00 11.00 233 LEU A N 1
ATOM 975 C CA . LEU A 1 120 ? 35.889 21.289 19.874 1.00 11.14 233 LEU A CA 1
ATOM 976 C C . LEU A 1 120 ? 35.243 19.901 19.829 1.00 10.74 233 LEU A C 1
ATOM 977 O O . LEU A 1 120 ? 35.833 18.926 20.300 1.00 10.51 233 LEU A O 1
ATOM 982 N N . VAL A 1 121 ? 34.094 19.823 19.152 1.00 9.88 234 VAL A N 1
ATOM 983 C CA . VAL A 1 121 ? 33.315 18.599 18.985 1.00 9.90 234 VAL A CA 1
ATOM 984 C C . VAL A 1 121 ? 32.787 18.463 17.546 1.00 10.07 234 VAL A C 1
ATOM 985 O O . VAL A 1 121 ? 32.860 19.401 16.759 1.00 10.18 234 VAL A O 1
ATOM 989 N N . LEU A 1 122 ? 32.314 17.263 17.206 1.00 10.18 235 LEU A N 1
ATOM 990 C CA . LEU A 1 122 ? 31.427 17.062 16.050 1.00 10.61 235 LEU A CA 1
ATOM 991 C C . LEU A 1 122 ? 30.009 17.003 16.594 1.00 10.83 235 LEU A C 1
ATOM 992 O O . LEU A 1 122 ? 29.726 16.234 17.503 1.00 10.69 235 LEU A O 1
ATOM 997 N N . ALA A 1 123 ? 29.133 17.851 16.070 1.00 10.29 236 ALA A N 1
ATOM 998 C CA . ALA A 1 123 ? 27.747 17.937 16.544 1.00 10.42 236 ALA A CA 1
ATOM 999 C C . ALA A 1 123 ? 26.793 17.839 15.358 1.00 10.88 236 ALA A C 1
ATOM 1000 O O . ALA A 1 123 ? 27.089 18.331 14.273 1.00 10.32 236 ALA A O 1
ATOM 1002 N N . LEU A 1 124 ? 25.635 17.220 15.579 1.00 11.73 237 LEU A N 1
ATOM 1003 C CA . LEU A 1 124 ? 24.638 17.107 14.536 1.00 12.75 237 LEU A CA 1
ATOM 1004 C C . LEU A 1 124 ? 23.962 18.475 14.345 1.00 12.12 237 LEU A C 1
ATOM 1005 O O . LEU A 1 124 ? 23.469 19.080 15.299 1.00 12.05 237 LEU A O 1
ATOM 1010 N N . TYR A 1 125 ? 23.945 18.944 13.101 1.00 11.79 238 TYR A N 1
ATOM 1011 C CA . TYR A 1 125 ? 23.392 20.272 12.808 1.00 12.64 238 TYR A CA 1
ATOM 1012 C C . TYR A 1 125 ? 21.873 20.183 12.745 1.00 13.38 238 TYR A C 1
ATOM 1013 O O . TYR A 1 125 ? 21.349 19.267 12.129 1.00 13.48 238 TYR A O 1
ATOM 1022 N N . PRO A 1 126 ? 21.169 21.114 13.402 1.00 14.28 239 PRO A N 1
ATOM 1023 C CA . PRO A 1 126 ? 19.697 21.084 13.396 1.00 15.15 239 PRO A CA 1
ATOM 1024 C C . PRO A 1 126 ? 19.100 20.927 11.999 1.00 16.28 239 PRO A C 1
ATOM 1025 O O . PRO A 1 126 ? 19.574 21.552 11.061 1.00 15.51 239 PRO A O 1
ATOM 1029 N N . GLN A 1 127 ? 18.076 20.072 11.904 1.00 17.55 240 GLN A N 1
ATOM 1030 C CA . GLN A 1 127 ? 17.353 19.749 10.651 1.00 18.85 240 GLN A CA 1
ATOM 1031 C C . GLN A 1 127 ? 18.151 18.931 9.638 1.00 17.55 240 GLN A C 1
ATOM 1032 O O . GLN A 1 127 ? 17.723 18.774 8.486 1.00 17.88 240 GLN A O 1
ATOM 1038 N N . THR A 1 128 ? 19.315 18.438 10.048 1.00 15.47 241 THR A N 1
ATOM 1039 C CA . THR A 1 128 ? 20.130 17.568 9.229 1.00 14.78 241 THR A CA 1
ATOM 1040 C C . THR A 1 128 ? 20.321 16.238 9.954 1.00 14.99 241 THR A C 1
ATOM 1041 O O . THR A 1 128 ? 19.954 16.092 11.128 1.00 15.61 241 THR A O 1
ATOM 1045 N N . THR A 1 129 ? 20.896 15.278 9.248 1.00 15.28 242 THR A N 1
ATOM 1046 C CA . THR A 1 129 ? 21.354 14.030 9.866 1.00 15.38 242 THR A CA 1
ATOM 1047 C C . THR A 1 129 ? 22.889 13.950 9.799 1.00 15.03 242 THR A C 1
ATOM 1048 O O . THR A 1 129 ? 23.457 12.859 9.834 1.00 16.09 242 THR A O 1
ATOM 1052 N N . CYS A 1 130 ? 23.561 15.107 9.750 1.00 14.39 243 CYS A N 1
ATOM 1053 C CA . CYS A 1 130 ? 25.032 15.163 9.594 1.00 14.13 243 CYS A CA 1
ATOM 1054 C C . CYS A 1 130 ? 25.728 15.947 10.703 1.00 13.30 243 CYS A C 1
ATOM 1055 O O . CYS A 1 130 ? 25.167 16.883 11.269 1.00 12.82 243 CYS A O 1
ATOM 1058 N N . PHE A 1 131 ? 26.975 15.553 10.971 1.00 12.52 244 PHE A N 1
ATOM 1059 C CA . PHE A 1 131 ? 27.793 16.136 12.033 1.00 12.40 244 PHE A CA 1
ATOM 1060 C C . PHE A 1 131 ? 28.825 17.113 11.469 1.00 11.74 244 PHE A C 1
ATOM 1061 O O . PHE A 1 131 ? 29.454 16.855 10.441 1.00 11.09 244 PHE A O 1
ATOM 1069 N N . TYR A 1 132 ? 29.019 18.228 12.179 1.00 11.28 245 TYR A N 1
ATOM 1070 C CA . TYR A 1 132 ? 29.942 19.291 11.764 1.00 10.85 245 TYR A CA 1
ATOM 1071 C C . TYR A 1 132 ? 30.711 19.823 12.949 1.00 10.40 245 TYR A C 1
ATOM 1072 O O . TYR A 1 132 ? 30.235 19.727 14.078 1.00 9.76 245 TYR A O 1
ATOM 1081 N N . ARG A 1 133 ? 31.880 20.415 12.665 1.00 10.48 246 ARG A N 1
ATOM 1082 C CA . ARG A 1 133 ? 32.730 20.965 13.708 1.00 11.09 246 ARG A CA 1
ATOM 1083 C C . ARG A 1 133 ? 32.062 22.108 14.455 1.00 10.53 246 ARG A C 1
ATOM 1084 O O . ARG A 1 133 ? 31.506 23.011 13.844 1.00 10.10 246 ARG A O 1
ATOM 1092 N N . ALA A 1 134 ? 32.174 22.080 15.778 1.00 10.12 247 ALA A N 1
ATOM 1093 C CA . ALA A 1 134 ? 31.580 23.081 16.635 1.00 10.17 247 ALA A CA 1
ATOM 1094 C C . ALA A 1 134 ? 32.298 23.207 17.968 1.00 10.25 247 ALA A C 1
ATOM 1095 O O . ALA A 1 134 ? 33.038 22.312 18.375 1.00 11.10 247 ALA A O 1
ATOM 1097 N N . LEU A 1 135 ? 32.119 24.349 18.610 1.00 10.39 248 LEU A N 1
ATOM 1098 C CA . LEU A 1 135 ? 32.625 24.597 19.957 1.00 10.61 248 LEU A CA 1
ATOM 1099 C C . LEU A 1 135 ? 31.496 24.497 20.947 1.00 10.76 248 LEU A C 1
ATOM 1100 O O . LEU A 1 135 ? 30.398 25.007 20.691 1.00 9.78 248 LEU A O 1
ATOM 1105 N N . ILE A 1 136 ? 31.761 23.917 22.113 1.00 10.63 249 ILE A N 1
ATOM 1106 C CA . ILE A 1 136 ? 30.765 23.898 23.188 1.00 10.99 249 ILE A CA 1
ATOM 1107 C C . ILE A 1 136 ? 30.570 25.334 23.662 1.00 11.65 249 ILE A C 1
ATOM 1108 O O . ILE A 1 136 ? 31.550 26.035 23.968 1.00 11.67 249 ILE A O 1
ATOM 1113 N N . HIS A 1 137 ? 29.324 25.780 23.684 1.00 11.49 250 HIS A N 1
ATOM 1114 C CA . HIS A 1 137 ? 28.986 27.083 24.219 1.00 12.61 250 HIS A CA 1
ATOM 1115 C C . HIS A 1 137 ? 28.540 26.932 25.687 1.00 12.74 250 HIS A C 1
ATOM 1116 O O . HIS A 1 137 ? 28.964 27.695 26.559 1.00 13.26 250 HIS A O 1
ATOM 1123 N N . ALA A 1 138 ? 27.677 25.964 25.943 1.00 12.58 251 ALA A N 1
ATOM 1124 C CA . ALA A 1 138 ? 27.261 25.658 27.302 1.00 13.01 251 ALA A CA 1
ATOM 1125 C C . ALA A 1 138 ? 26.906 24.187 27.411 1.00 13.93 251 ALA A C 1
ATOM 1126 O O . ALA A 1 138 ? 26.201 23.666 26.543 1.00 13.31 251 ALA A O 1
ATOM 1128 N N . PRO A 1 139 ? 27.368 23.512 28.476 1.00 15.42 252 PRO A N 1
ATOM 1129 C CA . PRO A 1 139 ? 26.870 22.155 28.771 1.00 16.11 252 PRO A CA 1
ATOM 1130 C C . PRO A 1 139 ? 25.410 22.172 29.244 1.00 16.26 252 PRO A C 1
ATOM 1131 O O . PRO A 1 139 ? 24.923 23.212 29.670 1.00 15.59 252 PRO A O 1
ATOM 1135 N N . PRO A 1 140 ? 24.708 21.024 29.185 1.00 17.43 253 PRO A N 1
ATOM 1136 C CA . PRO A 1 140 ? 23.357 20.989 29.748 1.00 18.64 253 PRO A CA 1
ATOM 1137 C C . PRO A 1 140 ? 23.338 21.237 31.260 1.00 20.74 253 PRO A C 1
ATOM 1138 O O . PRO A 1 140 ? 24.200 20.728 31.969 1.00 21.28 253 PRO A O 1
ATOM 1142 N N . GLN A 1 141 ? 22.370 22.028 31.717 1.00 22.95 254 GLN A N 1
ATOM 1143 C CA A GLN A 1 141 ? 22.212 22.319 33.153 0.50 23.79 254 GLN A CA 1
ATOM 1144 C CA B GLN A 1 141 ? 22.200 22.304 33.149 0.50 23.84 254 GLN A CA 1
ATOM 1145 C C . GLN A 1 141 ? 21.509 21.168 33.883 1.00 23.08 254 GLN A C 1
ATOM 1146 O O . GLN A 1 141 ? 21.910 20.811 34.999 1.00 24.62 254 GLN A O 1
ATOM 1157 N N A ARG A 1 142 ? 20.493 20.593 33.238 0.50 22.27 255 ARG A N 1
ATOM 1158 N N B ARG A 1 142 ? 20.497 20.584 33.247 0.50 21.95 255 ARG A N 1
ATOM 1159 C CA A ARG A 1 142 ? 19.710 19.484 33.776 0.50 21.89 255 ARG A CA 1
ATOM 1160 C CA B ARG A 1 142 ? 19.752 19.465 33.804 0.50 21.39 255 ARG A CA 1
ATOM 1161 C C A ARG A 1 142 ? 19.842 18.269 32.854 0.50 20.80 255 ARG A C 1
ATOM 1162 C C B ARG A 1 142 ? 19.827 18.271 32.855 0.50 20.52 255 ARG A C 1
ATOM 1163 O O A ARG A 1 142 ? 20.257 18.424 31.699 0.50 20.01 255 ARG A O 1
ATOM 1164 O O B ARG A 1 142 ? 20.187 18.443 31.683 0.50 19.74 255 ARG A O 1
ATOM 1179 N N . PRO A 1 143 ? 19.483 17.058 33.343 1.00 19.58 256 PRO A N 1
ATOM 1180 C CA . PRO A 1 143 ? 19.540 15.847 32.490 1.00 20.02 256 PRO A CA 1
ATOM 1181 C C . PRO A 1 143 ? 18.773 15.896 31.165 1.00 20.06 256 PRO A C 1
ATOM 1182 O O . PRO A 1 143 ? 19.190 15.277 30.189 1.00 20.75 256 PRO A O 1
ATOM 1186 N N . GLN A 1 144 ? 17.648 16.604 31.148 1.00 19.57 257 GLN A N 1
ATOM 1187 C CA . GLN A 1 144 ? 16.842 16.744 29.939 1.00 20.20 257 GLN A CA 1
ATOM 1188 C C . GLN A 1 144 ? 17.423 17.724 28.924 1.00 19.56 257 GLN A C 1
ATOM 1189 O O . GLN A 1 144 ? 16.992 17.716 27.784 1.00 20.68 257 GLN A O 1
ATOM 1195 N N . ASP A 1 145 ? 18.374 18.569 29.318 1.00 18.70 258 ASP A N 1
ATOM 1196 C CA . ASP A 1 145 ? 18.812 19.672 28.446 1.00 18.54 258 ASP A CA 1
ATOM 1197 C C . ASP A 1 145 ? 19.808 19.274 27.381 1.00 16.85 258 ASP A C 1
ATOM 1198 O O . ASP A 1 145 ? 20.584 18.332 27.544 1.00 16.41 258 ASP A O 1
ATOM 1203 N N . ASP A 1 146 ? 19.760 20.013 26.276 1.00 15.69 259 ASP A N 1
ATOM 1204 C CA . ASP A 1 146 ? 20.738 19.892 25.203 1.00 14.63 259 ASP A CA 1
ATOM 1205 C C . ASP A 1 146 ? 21.978 20.682 25.567 1.00 13.51 259 ASP A C 1
ATOM 1206 O O . ASP A 1 146 ? 21.931 21.581 26.415 1.00 14.03 259 ASP A O 1
ATOM 1211 N N . TYR A 1 147 ? 23.088 20.342 24.913 1.00 12.65 260 TYR A N 1
ATOM 1212 C CA . TYR A 1 147 ? 24.222 21.252 24.781 1.00 12.34 260 TYR A CA 1
ATOM 1213 C C . TYR A 1 147 ? 23.809 22.437 23.924 1.00 12.13 260 TYR A C 1
ATOM 1214 O O . TYR A 1 147 ? 22.980 22.290 23.016 1.00 12.58 260 TYR A O 1
ATOM 1223 N N . SER A 1 148 ? 24.449 23.577 24.183 1.00 12.30 261 SER A N 1
ATOM 1224 C CA . SER A 1 148 ? 24.470 24.724 23.294 1.00 12.85 261 SER A CA 1
ATOM 1225 C C . SER A 1 148 ? 25.830 24.711 22.614 1.00 11.89 261 SER A C 1
ATOM 1226 O O . SER A 1 148 ? 26.859 24.579 23.305 1.00 11.54 261 SER A O 1
ATOM 1229 N N . VAL A 1 149 ? 25.858 24.834 21.278 1.00 11.10 262 VAL A N 1
ATOM 1230 C CA . VAL A 1 149 ? 27.132 24.867 20.545 1.00 10.82 262 VAL A CA 1
ATOM 1231 C C . VAL A 1 149 ? 27.225 26.007 19.536 1.00 10.64 262 VAL A C 1
ATOM 1232 O O . VAL A 1 149 ? 26.211 26.501 19.056 1.00 10.79 262 VAL A O 1
ATOM 1236 N N . LEU A 1 150 ? 28.458 26.421 19.239 1.00 10.65 263 LEU A N 1
ATOM 1237 C CA . LEU A 1 150 ? 28.750 27.309 18.106 1.00 10.63 263 LEU A CA 1
ATOM 1238 C C . LEU A 1 150 ? 29.369 26.503 16.970 1.00 11.10 263 LEU A C 1
ATOM 1239 O O . LEU A 1 150 ? 30.507 26.051 17.076 1.00 10.91 263 LEU A O 1
ATOM 1244 N N . PHE A 1 151 ? 28.629 26.306 15.875 1.00 10.53 264 PHE A N 1
ATOM 1245 C CA . PHE A 1 151 ? 29.199 25.656 14.706 1.00 10.56 264 PHE A CA 1
ATOM 1246 C C . PHE A 1 151 ? 30.187 26.581 13.998 1.00 10.97 264 PHE A C 1
ATOM 1247 O O . PHE A 1 151 ? 29.968 27.795 13.945 1.00 11.07 264 PHE A O 1
ATOM 1255 N N . GLU A 1 152 ? 31.275 26.008 13.476 1.00 11.46 265 GLU A N 1
ATOM 1256 C CA . GLU A 1 152 ? 32.144 26.719 12.535 1.00 11.89 265 GLU A CA 1
ATOM 1257 C C . GLU A 1 152 ? 31.313 26.971 11.282 1.00 12.15 265 GLU A C 1
ATOM 1258 O O . GLU A 1 152 ? 30.809 26.044 10.655 1.00 11.94 265 GLU A O 1
ATOM 1264 N N . ASP A 1 153 ? 31.149 28.242 10.950 1.00 12.21 266 ASP A N 1
ATOM 1265 C CA . ASP A 1 153 ? 30.252 28.673 9.887 1.00 12.76 266 ASP A CA 1
ATOM 1266 C C . ASP A 1 153 ? 30.797 29.955 9.272 1.00 13.32 266 ASP A C 1
ATOM 1267 O O . ASP A 1 153 ? 30.661 31.044 9.842 1.00 13.07 266 ASP A O 1
ATOM 1272 N N . THR A 1 154 ? 31.372 29.817 8.077 1.00 14.68 267 THR A N 1
ATOM 1273 C CA . THR A 1 154 ? 32.018 30.934 7.396 1.00 15.70 267 THR A CA 1
ATOM 1274 C C . THR A 1 154 ? 31.027 31.916 6.761 1.00 14.89 267 THR A C 1
ATOM 1275 O O . THR A 1 154 ? 31.444 32.950 6.256 1.00 15.65 267 THR A O 1
ATOM 1279 N N . SER A 1 155 ? 29.723 31.611 6.788 1.00 14.69 268 SER A N 1
ATOM 1280 C CA . SER A 1 155 ? 28.713 32.617 6.441 1.00 14.62 268 SER A CA 1
ATOM 1281 C C . SER A 1 155 ? 28.602 33.732 7.496 1.00 14.45 268 SER A C 1
ATOM 1282 O O . SER A 1 155 ? 27.942 34.742 7.245 1.00 15.17 268 SER A O 1
ATOM 1285 N N . TYR A 1 156 ? 29.201 33.548 8.675 1.00 13.36 269 TYR A N 1
ATOM 1286 C CA . TYR A 1 156 ? 29.291 34.603 9.692 1.00 13.06 269 TYR A CA 1
ATOM 1287 C C . TYR A 1 156 ? 30.640 35.286 9.684 1.00 13.50 269 TYR A C 1
ATOM 1288 O O . TYR A 1 156 ? 31.675 34.631 9.501 1.00 13.68 269 TYR A O 1
ATOM 1297 N N . ALA A 1 157 ? 30.636 36.594 9.952 1.00 13.73 270 ALA A N 1
ATOM 1298 C CA . ALA A 1 157 ? 31.868 37.389 9.927 1.00 13.68 270 ALA A CA 1
ATOM 1299 C C . ALA A 1 157 ? 32.911 36.916 10.931 1.00 14.28 270 ALA A C 1
ATOM 1300 O O . ALA A 1 157 ? 34.102 36.976 10.645 1.00 14.96 270 ALA A O 1
ATOM 1302 N N . ASP A 1 158 ? 32.458 36.438 12.092 1.00 14.57 271 ASP A N 1
ATOM 1303 C CA . ASP A 1 158 ? 33.356 35.910 13.125 1.00 14.23 271 ASP A CA 1
ATOM 1304 C C . ASP A 1 158 ? 33.619 34.389 13.007 1.00 13.54 271 ASP A C 1
ATOM 1305 O O . ASP A 1 158 ? 34.316 33.822 13.849 1.00 13.89 271 ASP A O 1
ATOM 1310 N N . GLY A 1 159 ? 33.045 33.741 11.991 1.00 12.78 272 GLY A N 1
ATOM 1311 C CA . GLY A 1 159 ? 33.267 32.325 11.734 1.00 12.52 272 GLY A CA 1
ATOM 1312 C C . GLY A 1 159 ? 32.450 31.324 12.538 1.00 12.08 272 GLY A C 1
ATOM 1313 O O . GLY A 1 159 ? 32.737 30.135 12.458 1.00 12.11 272 GLY A O 1
ATOM 1314 N N . TYR A 1 160 ? 31.440 31.787 13.285 1.00 11.58 273 TYR A N 1
ATOM 1315 C CA . TYR A 1 160 ? 30.624 30.926 14.145 1.00 11.69 273 TYR A CA 1
ATOM 1316 C C . TYR A 1 160 ? 29.149 31.195 13.999 1.00 11.45 273 TYR A C 1
ATOM 1317 O O . TYR A 1 160 ? 28.725 32.355 13.905 1.00 11.93 273 TYR A O 1
ATOM 1326 N N . SER A 1 161 ? 28.366 30.121 14.030 1.00 11.14 274 SER A N 1
ATOM 1327 C CA . SER A 1 161 ? 26.916 30.231 14.144 1.00 11.00 274 SER A CA 1
ATOM 1328 C C . SER A 1 161 ? 26.527 30.847 15.481 1.00 11.36 274 SER A C 1
ATOM 1329 O O . SER A 1 161 ? 27.315 30.824 16.422 1.00 11.32 274 SER A O 1
ATOM 1332 N N . PRO A 1 162 ? 25.268 31.324 15.600 1.00 11.80 275 PRO A N 1
ATOM 1333 C CA . PRO A 1 162 ? 24.696 31.561 16.920 1.00 12.09 275 PRO A CA 1
ATOM 1334 C C . PRO A 1 162 ? 24.652 30.261 17.742 1.00 12.08 275 PRO A C 1
ATOM 1335 O O . PRO A 1 162 ? 24.784 29.181 17.175 1.00 12.40 275 PRO A O 1
ATOM 1339 N N . PRO A 1 163 ? 24.464 30.365 19.062 1.00 12.57 276 PRO A N 1
ATOM 1340 C CA . PRO A 1 163 ? 24.281 29.133 19.835 1.00 12.63 276 PRO A CA 1
ATOM 1341 C C . PRO A 1 163 ? 23.105 28.303 19.321 1.00 12.61 276 PRO A C 1
ATOM 1342 O O . PRO A 1 163 ? 22.016 28.847 19.131 1.00 12.91 276 PRO A O 1
ATOM 1346 N N . LEU A 1 164 ? 23.355 27.021 19.054 1.00 12.19 277 LEU A N 1
ATOM 1347 C CA . LEU A 1 164 ? 22.331 26.103 18.608 1.00 12.09 277 LEU A CA 1
ATOM 1348 C C . LEU A 1 164 ? 22.325 24.876 19.502 1.00 12.37 277 LEU A C 1
ATOM 1349 O O . LEU A 1 164 ? 23.374 24.417 19.960 1.00 12.18 277 LEU A O 1
ATOM 1354 N N . ASN A 1 165 ? 21.141 24.329 19.719 1.00 12.66 278 ASN A N 1
ATOM 1355 C CA . ASN A 1 165 ? 20.951 23.238 20.676 1.00 13.63 278 ASN A CA 1
ATOM 1356 C C . ASN A 1 165 ? 21.151 21.879 20.022 1.00 13.37 278 ASN A C 1
ATOM 1357 O O . ASN A 1 165 ? 20.628 21.624 18.951 1.00 13.30 278 ASN A O 1
ATOM 1362 N N . VAL A 1 166 ? 21.950 21.018 20.667 1.00 12.51 279 VAL A N 1
ATOM 1363 C CA . VAL A 1 166 ? 22.226 19.661 20.168 1.00 12.00 279 VAL A CA 1
ATOM 1364 C C . VAL A 1 166 ? 22.159 18.725 21.374 1.00 11.65 279 VAL A C 1
ATOM 1365 O O . VAL A 1 166 ? 22.814 18.989 22.405 1.00 11.40 279 VAL A O 1
ATOM 1369 N N . ALA A 1 167 ? 21.364 17.649 21.263 1.00 11.66 280 ALA A N 1
ATOM 1370 C CA . ALA A 1 167 ? 21.269 16.642 22.333 1.00 11.80 280 ALA A CA 1
ATOM 1371 C C . ALA A 1 167 ? 22.565 15.869 22.576 1.00 11.40 280 ALA A C 1
ATOM 1372 O O . ALA A 1 167 ? 23.368 15.712 21.674 1.00 11.26 280 ALA A O 1
ATOM 1374 N N . GLN A 1 168 ? 22.729 15.380 23.810 1.00 11.39 281 GLN A N 1
ATOM 1375 C CA . GLN A 1 168 ? 23.904 14.557 24.166 1.00 11.31 281 GLN A CA 1
ATOM 1376 C C . GLN A 1 168 ? 24.154 13.360 23.223 1.00 11.60 281 GLN A C 1
ATOM 1377 O O . GLN A 1 168 ? 25.304 13.007 22.976 1.00 10.68 281 GLN A O 1
ATOM 1383 N N . ARG A 1 169 ? 23.099 12.732 22.690 1.00 12.28 282 ARG A N 1
ATOM 1384 C CA A ARG A 1 169 ? 23.230 11.621 21.742 0.50 12.74 282 ARG A CA 1
ATOM 1385 C CA B ARG A 1 169 ? 23.319 11.602 21.785 0.50 12.67 282 ARG A CA 1
ATOM 1386 C C . ARG A 1 169 ? 24.105 12.003 20.543 1.00 12.43 282 ARG A C 1
ATOM 1387 O O . ARG A 1 169 ? 24.779 11.162 19.961 1.00 11.99 282 ARG A O 1
ATOM 1402 N N . TYR A 1 170 ? 24.065 13.292 20.184 1.00 11.96 283 TYR A N 1
ATOM 1403 C CA . TYR A 1 170 ? 24.610 13.778 18.933 1.00 11.95 283 TYR A CA 1
ATOM 1404 C C . TYR A 1 170 ? 25.785 14.746 19.052 1.00 11.50 283 TYR A C 1
ATOM 1405 O O . TYR A 1 170 ? 26.079 15.477 18.121 1.00 11.18 283 TYR A O 1
ATOM 1414 N N . VAL A 1 171 ? 26.520 14.665 20.152 1.00 11.63 284 VAL A N 1
ATOM 1415 C CA . VAL A 1 171 ? 27.767 15.405 20.290 1.00 11.43 284 VAL A CA 1
ATOM 1416 C C . VAL A 1 171 ? 28.872 14.416 20.627 1.00 11.65 284 VAL A C 1
ATOM 1417 O O . VAL A 1 171 ? 28.790 13.712 21.630 1.00 11.85 284 VAL A O 1
ATOM 1421 N N . VAL A 1 172 ? 29.896 14.382 19.787 1.00 12.17 285 VAL A N 1
ATOM 1422 C CA . VAL A 1 172 ? 31.034 13.469 19.961 1.00 12.88 285 VAL A CA 1
ATOM 1423 C C . VAL A 1 172 ? 32.352 14.230 19.809 1.00 13.45 285 VAL A C 1
ATOM 1424 O O . VAL A 1 172 ? 32.373 15.363 19.315 1.00 13.35 285 VAL A O 1
ATOM 1428 N N . ALA A 1 173 ? 33.454 13.626 20.252 1.00 14.82 286 ALA A N 1
ATOM 1429 C CA . ALA A 1 173 ? 34.760 14.311 20.199 1.00 16.08 286 ALA A CA 1
ATOM 1430 C C . ALA A 1 173 ? 35.184 14.544 18.743 1.00 16.54 286 ALA A C 1
ATOM 1431 O O . ALA A 1 173 ? 34.874 13.740 17.873 1.00 19.53 286 ALA A O 1
ATOM 1433 N N . CYS A 1 174 ? 35.896 15.636 18.489 1.00 18.98 287 CYS A N 1
ATOM 1434 C CA . CYS A 1 174 ? 36.451 15.918 17.149 1.00 19.32 287 CYS A CA 1
ATOM 1435 C C . CYS A 1 174 ? 37.965 15.695 17.141 1.00 20.56 287 CYS A C 1
ATOM 1436 O O . CYS A 1 174 ? 38.710 16.505 17.703 1.00 23.13 287 CYS A O 1
ATOM 1439 N N . ARG B 1 3 ? 64.541 12.385 46.596 1.00 37.81 116 ARG B N 1
ATOM 1440 C CA . ARG B 1 3 ? 64.484 13.882 46.633 1.00 38.40 116 ARG B CA 1
ATOM 1441 C C . ARG B 1 3 ? 64.524 14.457 45.197 1.00 36.11 116 ARG B C 1
ATOM 1442 O O . ARG B 1 3 ? 63.571 14.257 44.408 1.00 33.34 116 ARG B O 1
ATOM 1444 N N . GLY B 1 4 ? 65.605 15.166 44.857 1.00 34.53 117 GLY B N 1
ATOM 1445 C CA . GLY B 1 4 ? 65.900 15.533 43.474 1.00 31.83 117 GLY B CA 1
ATOM 1446 C C . GLY B 1 4 ? 66.212 14.327 42.599 1.00 29.12 117 GLY B C 1
ATOM 1447 O O . GLY B 1 4 ? 66.033 14.388 41.375 1.00 28.05 117 GLY B O 1
ATOM 1448 N N . VAL B 1 5 ? 66.679 13.237 43.218 1.00 27.21 118 VAL B N 1
ATOM 1449 C CA . VAL B 1 5 ? 66.921 11.977 42.493 1.00 24.80 118 VAL B CA 1
ATOM 1450 C C . VAL B 1 5 ? 65.611 11.396 41.915 1.00 21.69 118 VAL B C 1
ATOM 1451 O O . VAL B 1 5 ? 65.527 11.092 40.724 1.00 20.45 118 VAL B O 1
ATOM 1455 N N . LEU B 1 6 ? 64.599 11.266 42.761 1.00 19.80 119 LEU B N 1
ATOM 1456 C CA . LEU B 1 6 ? 63.282 10.790 42.300 1.00 19.07 119 LEU B CA 1
ATOM 1457 C C . LEU B 1 6 ? 62.787 11.609 41.113 1.00 17.43 119 LEU B C 1
ATOM 1458 O O . LEU B 1 6 ? 62.402 11.042 40.093 1.00 17.39 119 LEU B O 1
ATOM 1463 N N . MET B 1 7 ? 62.792 12.935 41.236 1.00 17.16 120 MET B N 1
ATOM 1464 C CA . MET B 1 7 ? 62.276 13.782 40.138 1.00 16.55 120 MET B CA 1
ATOM 1465 C C . MET B 1 7 ? 63.089 13.632 38.854 1.00 16.29 120 MET B C 1
ATOM 1466 O O . MET B 1 7 ? 62.548 13.685 37.762 1.00 14.37 120 MET B O 1
ATOM 1471 N N . THR B 1 8 ? 64.400 13.424 38.993 1.00 16.92 121 THR B N 1
ATOM 1472 C CA . THR B 1 8 ? 65.242 13.111 37.850 1.00 17.31 121 THR B CA 1
ATOM 1473 C C . THR B 1 8 ? 64.815 11.812 37.170 1.00 16.34 121 THR B C 1
ATOM 1474 O O . THR B 1 8 ? 64.738 11.756 35.947 1.00 15.92 121 THR B O 1
ATOM 1478 N N . LEU B 1 9 ? 64.534 10.790 37.967 1.00 16.35 122 LEU B N 1
ATOM 1479 C CA . LEU B 1 9 ? 64.050 9.519 37.442 1.00 17.22 122 LEU B CA 1
ATOM 1480 C C . LEU B 1 9 ? 62.671 9.654 36.772 1.00 16.09 122 LEU B C 1
ATOM 1481 O O . LEU B 1 9 ? 62.449 9.095 35.710 1.00 15.99 122 LEU B O 1
ATOM 1486 N N . LEU B 1 10 ? 61.768 10.413 37.376 1.00 16.28 123 LEU B N 1
ATOM 1487 C CA . LEU B 1 10 ? 60.436 10.608 36.791 1.00 16.08 123 LEU B CA 1
ATOM 1488 C C . LEU B 1 10 ? 60.472 11.404 35.502 1.00 15.80 123 LEU B C 1
ATOM 1489 O O . LEU B 1 10 ? 59.757 11.101 34.558 1.00 15.68 123 LEU B O 1
ATOM 1494 N N . GLN B 1 11 ? 61.324 12.424 35.460 1.00 16.09 124 GLN B N 1
ATOM 1495 C CA . GLN B 1 11 ? 61.548 13.173 34.242 1.00 17.34 124 GLN B CA 1
ATOM 1496 C C . GLN B 1 11 ? 62.119 12.264 33.154 1.00 17.27 124 GLN B C 1
ATOM 1497 O O . GLN B 1 11 ? 61.718 12.341 32.004 1.00 16.53 124 GLN B O 1
ATOM 1503 N N . GLN B 1 12 ? 63.054 11.383 33.514 1.00 17.66 125 GLN B N 1
ATOM 1504 C CA . GLN B 1 12 ? 63.627 10.476 32.526 1.00 18.58 125 GLN B CA 1
ATOM 1505 C C . GLN B 1 12 ? 62.611 9.463 32.020 1.00 17.20 125 GLN B C 1
ATOM 1506 O O . GLN B 1 12 ? 62.619 9.146 30.840 1.00 17.51 125 GLN B O 1
ATOM 1512 N N . SER B 1 13 ? 61.722 9.008 32.896 1.00 17.26 126 SER B N 1
ATOM 1513 C CA . SER B 1 13 ? 60.658 8.075 32.498 1.00 17.80 126 SER B CA 1
ATOM 1514 C C . SER B 1 13 ? 59.739 8.732 31.454 1.00 17.16 126 SER B C 1
ATOM 1515 O O . SER B 1 13 ? 59.403 8.109 30.451 1.00 17.38 126 SER B O 1
ATOM 1518 N N . ALA B 1 14 ? 59.400 10.003 31.662 1.00 16.96 127 ALA B N 1
ATOM 1519 C CA . ALA B 1 14 ? 58.659 10.784 30.643 1.00 17.59 127 ALA B CA 1
ATOM 1520 C C . ALA B 1 14 ? 59.382 10.938 29.295 1.00 18.27 127 ALA B C 1
ATOM 1521 O O . ALA B 1 14 ? 58.772 10.765 28.236 1.00 16.99 127 ALA B O 1
ATOM 1523 N N . MET B 1 15 ? 60.666 11.293 29.355 1.00 20.08 128 MET B N 1
ATOM 1524 C CA A MET B 1 15 ? 61.472 11.491 28.143 0.50 20.89 128 MET B CA 1
ATOM 1525 C CA B MET B 1 15 ? 61.492 11.485 28.160 0.50 21.58 128 MET B CA 1
ATOM 1526 C C . MET B 1 15 ? 61.654 10.207 27.351 1.00 20.43 128 MET B C 1
ATOM 1527 O O . MET B 1 15 ? 61.540 10.221 26.129 1.00 20.38 128 MET B O 1
ATOM 1536 N N . THR B 1 16 ? 61.940 9.112 28.048 1.00 19.41 129 THR B N 1
ATOM 1537 C CA . THR B 1 16 ? 62.232 7.841 27.385 1.00 19.26 129 THR B CA 1
ATOM 1538 C C . THR B 1 16 ? 60.998 7.071 26.929 1.00 18.98 129 THR B C 1
ATOM 1539 O O . THR B 1 16 ? 61.128 6.030 26.298 1.00 19.69 129 THR B O 1
ATOM 1543 N N . LEU B 1 17 ? 59.800 7.587 27.204 1.00 17.95 130 LEU B N 1
ATOM 1544 C CA . LEU B 1 17 ? 58.575 6.971 26.662 1.00 17.01 130 LEU B CA 1
ATOM 1545 C C . LEU B 1 17 ? 58.654 6.974 25.139 1.00 17.97 130 LEU B C 1
ATOM 1546 O O . LEU B 1 17 ? 58.791 8.034 24.528 1.00 18.75 130 LEU B O 1
ATOM 1551 N N . PRO B 1 18 ? 58.551 5.795 24.505 1.00 19.30 131 PRO B N 1
ATOM 1552 C CA . PRO B 1 18 ? 58.759 5.828 23.063 1.00 19.87 131 PRO B CA 1
ATOM 1553 C C . PRO B 1 18 ? 57.595 6.464 22.298 1.00 19.49 131 PRO B C 1
ATOM 1554 O O . PRO B 1 18 ? 56.443 6.398 22.724 1.00 18.17 131 PRO B O 1
ATOM 1558 N N . LEU B 1 19 ? 57.924 7.131 21.203 1.00 20.39 132 LEU B N 1
ATOM 1559 C CA . LEU B 1 19 ? 56.933 7.607 20.260 1.00 20.39 132 LEU B CA 1
ATOM 1560 C C . LEU B 1 19 ? 56.332 6.418 19.541 1.00 21.59 132 LEU B C 1
ATOM 1561 O O . LEU B 1 19 ? 57.079 5.492 19.165 1.00 21.09 132 LEU B O 1
ATOM 1566 N N . TRP B 1 20 ? 55.012 6.448 19.350 1.00 21.25 133 TRP B N 1
ATOM 1567 C CA . TRP B 1 20 ? 54.308 5.449 18.528 1.00 22.91 133 TRP B CA 1
ATOM 1568 C C . TRP B 1 20 ? 54.507 5.754 17.036 1.00 25.19 133 TRP B C 1
ATOM 1569 O O . TRP B 1 20 ? 54.266 6.875 16.609 1.00 24.5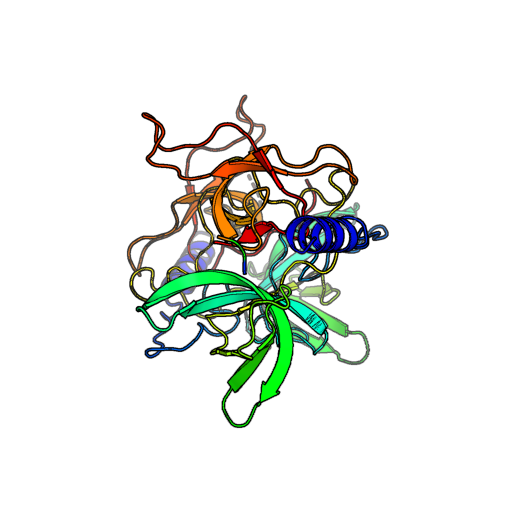0 133 TRP B O 1
ATOM 1580 N N . ILE B 1 21 ? 54.934 4.743 16.269 1.00 27.80 134 ILE B N 1
ATOM 1581 C CA . ILE B 1 21 ? 55.057 4.820 14.793 1.00 30.33 134 ILE B CA 1
ATOM 1582 C C . ILE B 1 21 ? 54.039 3.867 14.142 1.00 28.50 134 ILE B C 1
ATOM 1583 O O . ILE B 1 21 ? 54.242 2.660 14.107 1.00 31.77 134 ILE B O 1
ATOM 1588 N N . GLY B 1 22 ? 52.930 4.413 13.658 1.00 28.55 135 GLY B N 1
ATOM 1589 C CA . GLY B 1 22 ? 51.885 3.623 13.016 1.00 28.29 135 GLY B CA 1
ATOM 1590 C C . GLY B 1 22 ? 52.165 3.513 11.530 1.00 28.89 135 GLY B C 1
ATOM 1591 O O . GLY B 1 22 ? 53.303 3.641 11.094 1.00 27.42 135 GLY B O 1
ATOM 1592 N N . LYS B 1 23 ? 51.115 3.271 10.761 1.00 29.68 136 LYS B N 1
ATOM 1593 C CA . LYS B 1 23 ? 51.207 3.261 9.305 1.00 30.28 136 LYS B CA 1
ATOM 1594 C C . LYS B 1 23 ? 49.857 3.702 8.725 1.00 30.43 136 LYS B C 1
ATOM 1595 O O . LYS B 1 23 ? 48.848 3.675 9.434 1.00 28.16 136 LYS B O 1
ATOM 1601 N N . PRO B 1 24 ? 49.827 4.102 7.430 1.00 31.29 137 PRO B N 1
ATOM 1602 C CA . PRO B 1 24 ? 48.651 4.801 6.906 1.00 31.66 137 PRO B CA 1
ATOM 1603 C C . PRO B 1 24 ? 47.365 3.989 7.015 1.00 31.21 137 PRO B C 1
ATOM 1604 O O . PRO B 1 24 ? 47.381 2.780 6.797 1.00 33.59 137 PRO B O 1
ATOM 1608 N N . GLY B 1 25 ? 46.273 4.653 7.371 1.00 31.00 138 GLY B N 1
ATOM 1609 C CA . GLY B 1 25 ? 44.947 4.025 7.409 1.00 32.57 138 GLY B CA 1
ATOM 1610 C C . GLY B 1 25 ? 44.514 3.413 8.736 1.00 32.98 138 GLY B C 1
ATOM 1611 O O . GLY B 1 25 ? 43.364 2.984 8.868 1.00 34.02 138 GLY B O 1
ATOM 1612 N N . ASP B 1 26 ? 45.419 3.370 9.713 1.00 32.70 139 ASP B N 1
ATOM 1613 C CA . ASP B 1 26 ? 45.149 2.712 10.996 1.00 31.85 139 ASP B CA 1
ATOM 1614 C C . ASP B 1 26 ? 44.575 3.676 12.046 1.00 31.22 139 ASP B C 1
ATOM 1615 O O . ASP B 1 26 ? 44.362 4.874 11.777 1.00 32.27 139 ASP B O 1
ATOM 1620 N N . LYS B 1 27 ? 44.307 3.126 13.226 1.00 28.65 140 LYS B N 1
ATOM 1621 C CA . LYS B 1 27 ? 44.027 3.898 14.420 1.00 28.25 140 LYS B CA 1
ATOM 1622 C C . LYS B 1 27 ? 45.222 3.722 15.367 1.00 26.35 140 LYS B C 1
ATOM 1623 O O . LYS B 1 27 ? 45.883 2.680 15.351 1.00 25.36 140 LYS B O 1
ATOM 1629 N N . PRO B 1 28 ? 45.545 4.758 16.159 1.00 23.54 141 PRO B N 1
ATOM 1630 C CA . PRO B 1 28 ? 46.589 4.518 17.171 1.00 21.94 141 PRO B CA 1
ATOM 1631 C C . PRO B 1 28 ? 46.152 3.453 18.202 1.00 18.78 141 PRO B C 1
ATOM 1632 O O . PRO B 1 28 ? 44.954 3.293 18.455 1.00 19.71 141 PRO B O 1
ATOM 1636 N N . PRO B 1 29 ? 47.112 2.696 18.766 1.00 16.63 142 PRO B N 1
ATOM 1637 C CA . PRO B 1 29 ? 46.702 1.628 19.671 1.00 15.52 142 PRO B CA 1
ATOM 1638 C C . PRO B 1 29 ? 46.290 2.131 21.050 1.00 14.62 142 PRO B C 1
ATOM 1639 O O . PRO B 1 29 ? 46.639 3.255 21.409 1.00 13.93 142 PRO B O 1
ATOM 1643 N N . PRO B 1 30 ? 45.576 1.293 21.819 1.00 13.37 143 PRO B N 1
ATOM 1644 C CA . PRO B 1 30 ? 45.270 1.607 23.220 1.00 12.59 143 PRO B CA 1
ATOM 1645 C C . PRO B 1 30 ? 46.535 1.951 23.977 1.00 11.83 143 PRO B C 1
ATOM 1646 O O . PRO B 1 30 ? 47.560 1.302 23.762 1.00 11.37 1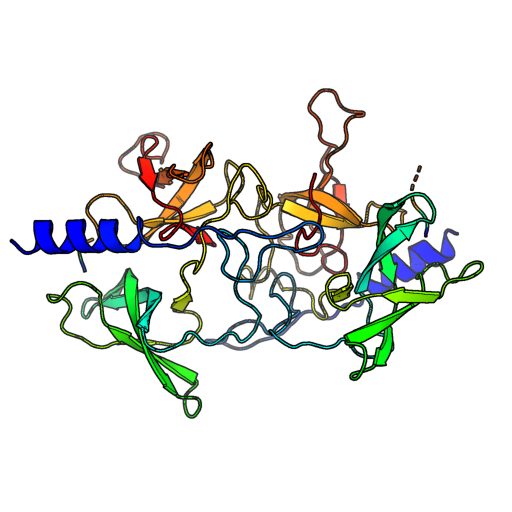43 PRO B O 1
ATOM 1650 N N . LEU B 1 31 ? 46.477 2.984 24.811 1.00 10.86 144 LEU B N 1
ATOM 1651 C CA . LEU B 1 31 ? 47.639 3.489 25.575 1.00 10.98 144 LEU B CA 1
ATOM 1652 C C . LEU B 1 31 ? 48.706 4.227 24.750 1.00 10.56 144 LEU B C 1
ATOM 1653 O O . LEU B 1 31 ? 49.786 4.560 25.275 1.00 9.86 144 LEU B O 1
ATOM 1658 N N . CYS B 1 32 ? 48.415 4.522 23.486 1.00 10.30 145 CYS B N 1
ATOM 1659 C CA . CYS B 1 32 ? 49.155 5.564 22.802 1.00 10.87 145 CYS B CA 1
ATOM 1660 C C . CYS B 1 32 ? 48.544 6.891 23.213 1.00 10.51 145 CYS B C 1
ATOM 1661 O O . CYS B 1 32 ? 47.402 7.176 22.877 1.00 10.31 145 CYS B O 1
ATOM 1664 N N . GLY B 1 33 ? 49.294 7.692 23.956 1.00 10.03 146 GLY B N 1
ATOM 1665 C CA . GLY B 1 33 ? 48.808 9.026 24.345 1.00 10.42 146 GLY B CA 1
ATOM 1666 C C . GLY B 1 33 ? 47.474 8.962 25.060 1.00 9.92 146 GLY B C 1
ATOM 1667 O O . GLY B 1 33 ? 47.365 8.290 26.100 1.00 9.47 146 GLY B O 1
ATOM 1668 N N . ALA B 1 34 ? 46.490 9.678 24.507 1.00 9.59 147 ALA B N 1
ATOM 1669 C CA . ALA B 1 34 ? 45.163 9.797 25.073 1.00 9.86 147 ALA B CA 1
ATOM 1670 C C . ALA B 1 34 ? 44.225 8.636 24.735 1.00 10.08 147 ALA B C 1
ATOM 1671 O O . ALA B 1 34 ? 43.118 8.632 25.214 1.00 10.16 147 ALA B O 1
ATOM 1673 N N . ILE B 1 35 ? 44.658 7.666 23.923 1.00 10.38 148 ILE B N 1
ATOM 1674 C CA . ILE B 1 35 ? 43.768 6.559 23.552 1.00 10.81 148 ILE B CA 1
ATOM 1675 C C . ILE B 1 35 ? 43.572 5.659 24.785 1.00 10.89 148 ILE B C 1
ATOM 1676 O O . ILE B 1 35 ? 44.545 5.147 25.332 1.00 10.37 148 ILE B O 1
ATOM 1681 N N . PRO B 1 36 ? 42.306 5.445 25.212 1.00 10.93 149 PRO B N 1
ATOM 1682 C CA . PRO B 1 36 ? 42.100 4.669 26.439 1.00 10.88 149 PRO B CA 1
ATOM 1683 C C . PRO B 1 36 ? 42.524 3.211 26.327 1.00 10.76 149 PRO B C 1
ATOM 1684 O O . PRO B 1 36 ? 42.605 2.662 25.229 1.00 10.82 149 PRO B O 1
ATOM 1688 N N . ALA B 1 37 ? 42.737 2.585 27.471 1.00 10.99 150 ALA B N 1
ATOM 1689 C CA . ALA B 1 37 ? 43.029 1.159 27.508 1.00 12.11 150 ALA B CA 1
ATOM 1690 C C . ALA B 1 37 ? 41.861 0.384 26.913 1.00 12.54 150 ALA B C 1
ATOM 1691 O O . ALA B 1 37 ? 40.724 0.864 26.881 1.00 12.80 150 ALA B O 1
ATOM 1693 N N . SER B 1 38 ? 42.149 -0.810 26.431 1.00 13.97 151 SER B N 1
ATOM 1694 C CA . SER B 1 38 ? 41.102 -1.726 25.996 1.00 15.00 151 SER B CA 1
ATOM 1695 C C . SER B 1 38 ? 40.147 -2.046 27.142 1.00 16.01 151 SER B C 1
ATOM 1696 O O . SER B 1 38 ? 40.490 -1.870 28.313 1.00 16.03 151 SER B O 1
ATOM 1699 N N A GLY B 1 39 ? 38.943 -2.515 26.817 0.50 16.30 152 GLY B N 1
ATOM 1700 N N B GLY B 1 39 ? 38.961 -2.523 26.776 0.50 16.02 152 GLY B N 1
ATOM 1701 C CA A GLY B 1 39 ? 37.854 -2.639 27.814 0.50 16.73 152 GLY B CA 1
ATOM 1702 C CA B GLY B 1 39 ? 37.993 -2.991 27.759 0.50 16.37 152 GLY B CA 1
ATOM 1703 C C A GLY B 1 39 ? 38.162 -3.420 29.093 0.50 17.40 152 GLY B C 1
ATOM 1704 C C B GLY B 1 39 ? 38.611 -4.151 28.519 0.50 16.61 152 GLY B C 1
ATOM 1705 O O A GLY B 1 39 ? 37.885 -2.957 30.198 0.50 18.76 152 GLY B O 1
ATOM 1706 O O B GLY B 1 39 ? 39.268 -5.018 27.935 0.50 16.51 152 GLY B O 1
ATOM 1707 N N A ASP B 1 40 ? 38.764 -4.593 28.946 0.50 17.98 153 ASP B N 1
ATOM 1708 N N B ASP B 1 40 ? 38.482 -4.143 29.835 0.50 16.71 153 ASP B N 1
ATOM 1709 C CA A ASP B 1 40 ? 39.022 -5.463 30.090 0.50 18.45 153 ASP B CA 1
ATOM 1710 C CA B ASP B 1 40 ? 38.946 -5.293 30.588 0.50 17.82 153 ASP B CA 1
ATOM 1711 C C A ASP B 1 40 ? 40.502 -5.488 30.479 0.50 17.42 153 ASP B C 1
ATOM 1712 C C B ASP B 1 40 ? 40.481 -5.473 30.506 0.50 17.08 153 ASP B C 1
ATOM 1713 O O A ASP B 1 40 ? 40.981 -6.469 31.046 0.50 17.55 153 ASP B O 1
ATOM 1714 O O B ASP B 1 40 ? 40.991 -6.574 30.708 0.50 17.60 153 ASP B O 1
ATOM 1723 N N . TYR B 1 41 ? 41.218 -4.397 30.213 1.00 16.24 154 TYR B N 1
ATOM 1724 C CA . TYR B 1 41 ? 42.673 -4.381 30.301 1.00 15.25 154 TYR B CA 1
ATOM 1725 C C . TYR B 1 41 ? 43.179 -4.540 31.739 1.00 14.31 154 TYR B C 1
ATOM 1726 O O . TYR B 1 41 ? 42.587 -3.999 32.674 1.00 14.74 154 TYR B O 1
ATOM 1735 N N . VAL B 1 42 ? 44.255 -5.310 31.896 1.00 14.48 155 VAL B N 1
ATOM 1736 C CA . VAL B 1 42 ? 44.980 -5.411 33.167 1.00 14.49 155 VAL B CA 1
ATOM 1737 C C . VAL B 1 42 ? 46.424 -5.006 32.915 1.00 14.29 155 VAL B C 1
ATOM 1738 O O . VAL B 1 42 ? 47.091 -5.584 32.050 1.00 13.91 155 VAL B O 1
ATOM 1742 N N . ALA B 1 43 ? 46.916 -4.019 33.666 1.00 13.83 156 ALA B N 1
ATOM 1743 C CA . ALA B 1 43 ? 48.318 -3.603 33.578 1.00 14.42 156 ALA B CA 1
ATOM 1744 C C . ALA B 1 43 ? 49.288 -4.679 34.100 1.00 15.38 156 ALA B C 1
ATOM 1745 O O . ALA B 1 43 ? 48.922 -5.487 34.954 1.00 15.76 156 ALA B O 1
ATOM 1747 N N . ARG B 1 44 ? 50.504 -4.668 33.549 1.00 15.62 157 ARG B N 1
ATOM 1748 C CA . ARG B 1 44 ? 51.567 -5.652 33.839 1.00 16.63 157 ARG B CA 1
ATOM 1749 C C . ARG B 1 44 ? 52.347 -5.213 35.057 1.00 15.90 157 ARG B C 1
ATOM 1750 O O . ARG B 1 44 ? 52.498 -4.004 35.259 1.00 15.43 157 ARG B O 1
ATOM 1758 N N . PRO B 1 45 ? 52.891 -6.171 35.850 1.00 15.82 158 PRO B N 1
ATOM 1759 C CA . PRO B 1 45 ? 53.837 -5.818 36.912 1.00 15.53 158 PRO B CA 1
ATOM 1760 C C . PRO B 1 45 ? 54.966 -4.969 36.358 1.00 14.95 158 PRO B C 1
ATOM 1761 O O . PRO B 1 45 ? 55.506 -5.279 35.301 1.00 14.66 158 PRO B O 1
ATOM 1765 N N . GLY B 1 46 ? 55.273 -3.872 37.031 1.00 15.11 159 GLY B N 1
ATOM 1766 C CA . GLY B 1 46 ? 56.268 -2.912 36.548 1.00 14.88 159 GLY B CA 1
ATOM 1767 C C . GLY B 1 46 ? 55.709 -1.722 35.777 1.00 14.88 159 GLY B C 1
ATOM 1768 O O . GLY B 1 46 ? 56.389 -0.697 35.656 1.00 15.68 159 GLY B O 1
ATOM 1769 N N . ASP B 1 47 ? 54.505 -1.857 35.221 1.00 14.20 160 ASP B N 1
ATOM 1770 C CA . ASP B 1 47 ? 53.860 -0.752 34.492 1.00 14.09 160 ASP B CA 1
ATOM 1771 C C . ASP B 1 47 ? 53.518 0.374 35.466 1.00 12.81 160 ASP B C 1
ATOM 1772 O O . ASP B 1 47 ? 53.147 0.111 36.602 1.00 12.22 160 ASP B O 1
ATOM 1777 N N . LYS B 1 48 ? 53.673 1.612 34.994 1.00 11.96 161 LYS B N 1
ATOM 1778 C CA A LYS B 1 48 ? 53.289 2.782 35.772 0.50 11.76 161 LYS B CA 1
ATOM 1779 C CA B LYS B 1 48 ? 53.301 2.817 35.726 0.50 11.66 161 LYS B CA 1
ATOM 1780 C C . LYS B 1 48 ? 51.800 3.088 35.603 1.00 10.60 161 LYS B C 1
ATOM 1781 O O . LYS B 1 48 ? 51.235 2.964 34.523 1.00 10.16 161 LYS B O 1
ATOM 1792 N N . VAL B 1 49 ? 51.190 3.494 36.700 1.00 9.49 162 VAL B N 1
ATOM 1793 C CA . VAL B 1 49 ? 49.777 3.826 36.757 1.00 9.12 162 VAL B CA 1
ATOM 1794 C C . VAL B 1 49 ? 49.513 5.073 37.610 1.00 9.01 162 VAL B C 1
ATOM 1795 O O . VAL B 1 49 ? 50.360 5.522 38.388 1.00 9.08 162 VAL B O 1
ATOM 1799 N N . ALA B 1 50 ? 48.346 5.667 37.401 1.00 8.81 163 ALA B N 1
ATOM 1800 C CA . ALA B 1 50 ? 47.740 6.528 38.392 1.00 8.75 163 ALA B CA 1
ATOM 1801 C C . ALA B 1 50 ? 46.895 5.642 39.277 1.00 8.97 163 ALA B C 1
ATOM 1802 O O . ALA B 1 50 ? 46.079 4.868 38.770 1.00 9.06 163 ALA B O 1
ATOM 1804 N N . ALA B 1 51 ? 47.081 5.751 40.591 1.00 9.12 164 ALA B N 1
ATOM 1805 C CA . ALA B 1 51 ? 46.359 4.910 41.568 1.00 9.37 164 ALA B CA 1
ATOM 1806 C C . ALA B 1 51 ? 45.625 5.800 42.569 1.00 9.84 164 ALA B C 1
ATOM 1807 O O . ALA B 1 51 ? 46.225 6.726 43.136 1.00 9.97 164 ALA B O 1
ATOM 1809 N N . ARG B 1 52 ? 44.322 5.552 42.753 1.00 10.39 165 ARG B N 1
ATOM 1810 C CA . ARG B 1 52 ? 43.514 6.337 43.675 1.00 11.27 165 ARG B CA 1
ATOM 1811 C C . ARG B 1 52 ? 43.559 5.750 45.081 1.00 11.29 165 ARG B C 1
ATOM 1812 O O . ARG B 1 52 ? 42.887 4.753 45.373 1.00 10.70 165 ARG B O 1
ATOM 1820 N N . VAL B 1 53 ? 44.331 6.403 45.939 1.00 11.75 166 VAL B N 1
ATOM 1821 C CA . VAL B 1 53 ? 44.558 5.947 47.318 1.00 12.54 166 VAL B CA 1
ATOM 1822 C C . VAL B 1 53 ? 43.651 6.681 48.285 1.00 12.62 166 VAL B C 1
ATOM 1823 O O . VAL B 1 53 ? 43.670 7.917 48.374 1.00 11.22 166 VAL B O 1
ATOM 1827 N N . LYS B 1 54 ? 42.825 5.896 48.994 1.00 13.59 167 LYS B N 1
ATOM 1828 C CA . LYS B 1 54 ? 41.973 6.418 50.053 1.00 14.01 167 LYS B CA 1
ATOM 1829 C C . LYS B 1 54 ? 42.761 6.404 51.356 1.00 14.19 167 LYS B C 1
ATOM 1830 O O . LYS B 1 54 ? 43.190 5.328 51.826 1.00 14.31 167 LYS B O 1
ATOM 1835 N N . ALA B 1 55 ? 42.998 7.589 51.917 1.00 13.39 168 ALA B N 1
ATOM 1836 C CA . ALA B 1 55 ? 43.687 7.726 53.198 1.00 13.79 168 ALA B CA 1
ATOM 1837 C C . ALA B 1 55 ? 42.828 7.183 54.322 1.00 14.24 168 ALA B C 1
ATOM 1838 O O . ALA B 1 55 ? 41.626 6.987 54.155 1.00 14.57 168 ALA B O 1
ATOM 1840 N N . VAL B 1 56 ? 43.450 6.936 55.471 1.00 15.10 169 VAL B N 1
ATOM 1841 C CA . VAL B 1 56 ? 42.711 6.370 56.622 1.00 16.29 169 VAL B CA 1
ATOM 1842 C C . VAL B 1 56 ? 41.492 7.223 56.997 1.00 16.58 169 VAL B C 1
ATOM 1843 O O . VAL B 1 56 ? 40.426 6.687 57.357 1.00 17.68 169 VAL B O 1
ATOM 1847 N N . ASP B 1 57 ? 41.633 8.539 56.857 1.00 17.70 170 ASP B N 1
ATOM 1848 C CA . ASP B 1 57 ? 40.526 9.467 57.131 1.00 17.85 170 ASP B CA 1
ATOM 1849 C C . ASP B 1 57 ? 39.508 9.670 56.001 1.00 17.86 170 ASP B C 1
ATOM 1850 O O . ASP B 1 57 ? 38.593 10.490 56.143 1.00 16.63 170 ASP B O 1
ATOM 1855 N N . GLY B 1 58 ? 39.680 8.968 54.874 1.00 16.40 171 GLY B N 1
ATOM 1856 C CA . GLY B 1 58 ? 38.758 9.038 53.767 1.00 17.32 171 GLY B CA 1
ATOM 1857 C C . GLY B 1 58 ? 39.224 9.901 52.607 1.00 17.39 171 GLY B C 1
ATOM 1858 O O . GLY B 1 58 ? 38.617 9.852 51.549 1.00 18.24 171 GLY B O 1
ATOM 1859 N N . ASP B 1 59 ? 40.284 10.688 52.797 1.00 17.19 172 ASP B N 1
ATOM 1860 C CA . ASP B 1 59 ? 40.773 11.585 51.735 1.00 17.35 172 ASP B CA 1
ATOM 1861 C C . ASP B 1 59 ? 41.236 10.778 50.533 1.00 15.32 172 ASP B C 1
ATOM 1862 O O . ASP B 1 59 ? 41.982 9.817 50.694 1.00 15.60 172 ASP B O 1
ATOM 1867 N N . GLU B 1 60 ? 40.805 11.179 49.337 1.00 14.47 173 GLU B N 1
ATOM 1868 C CA . GLU B 1 60 ? 41.141 10.465 48.102 1.00 13.68 173 GLU B CA 1
ATOM 1869 C C . GLU B 1 60 ? 42.206 11.238 47.329 1.00 13.42 173 GLU B C 1
ATOM 1870 O O . GLU B 1 60 ? 42.054 12.434 47.079 1.00 13.78 173 GLU B O 1
ATOM 1876 N N . GLN B 1 61 ? 43.305 10.572 46.967 1.00 12.09 174 GLN B N 1
ATOM 1877 C CA . GLN B 1 61 ? 44.330 11.203 46.146 1.00 11.76 174 GLN B CA 1
ATOM 1878 C C . GLN B 1 61 ? 44.825 10.232 45.075 1.00 10.76 174 GLN B C 1
ATOM 1879 O O . GLN B 1 61 ? 45.186 9.092 45.399 1.00 10.60 174 GLN B O 1
ATOM 1885 N N . TRP B 1 62 ? 44.851 10.689 43.815 1.00 9.91 175 TRP B N 1
ATOM 1886 C CA . TRP B 1 62 ? 45.498 9.929 42.752 1.00 9.43 175 TRP B CA 1
ATOM 1887 C C . TRP B 1 62 ? 47.023 10.124 42.823 1.00 9.09 175 TRP B C 1
ATOM 1888 O O . TRP B 1 62 ? 47.526 11.264 42.831 1.00 8.92 175 TRP B O 1
ATOM 1899 N N . ILE B 1 63 ? 47.753 9.022 42.870 1.00 8.42 176 ILE B N 1
ATOM 1900 C CA . ILE B 1 63 ? 49.218 9.059 42.939 1.00 8.58 176 ILE B CA 1
ATOM 1901 C C . ILE B 1 63 ? 49.857 8.267 41.809 1.00 8.91 176 ILE B C 1
ATOM 1902 O O . ILE B 1 63 ? 49.236 7.375 41.226 1.00 9.09 176 ILE B O 1
ATOM 1907 N N . LEU B 1 64 ? 51.139 8.544 41.564 1.00 9.25 177 LEU B N 1
ATOM 1908 C CA . LEU B 1 64 ? 51.939 7.756 40.648 1.00 9.42 177 LEU B CA 1
ATOM 1909 C C . LEU B 1 64 ? 52.406 6.499 41.372 1.00 9.36 177 LEU B C 1
ATOM 1910 O O . LEU B 1 64 ? 52.876 6.562 42.514 1.00 8.74 177 LEU B O 1
ATOM 1915 N N . ALA B 1 65 ? 52.180 5.353 40.747 1.00 9.68 178 ALA B N 1
ATOM 1916 C CA . ALA B 1 65 ? 52.508 4.066 41.327 1.00 10.14 178 ALA B CA 1
ATOM 1917 C C . ALA B 1 65 ? 52.973 3.091 40.260 1.00 10.89 178 ALA B C 1
ATOM 1918 O O . ALA B 1 65 ? 52.831 3.344 39.052 1.00 10.39 178 ALA B O 1
ATOM 1920 N N A GLU B 1 66 ? 53.554 1.982 40.714 0.70 11.90 179 GLU B N 1
ATOM 1921 N N B GLU B 1 66 ? 53.520 1.969 40.722 0.30 11.40 179 GLU B N 1
ATOM 1922 C CA A GLU B 1 66 ? 54.029 0.903 39.848 0.70 13.39 179 GLU B CA 1
ATOM 1923 C CA B GLU B 1 66 ? 54.021 0.904 39.866 0.30 12.19 179 GLU B CA 1
ATOM 1924 C C A GLU B 1 66 ? 53.228 -0.355 40.194 0.70 12.78 179 GLU B C 1
ATOM 1925 C C B GLU B 1 66 ? 53.236 -0.361 40.201 0.30 12.20 179 GLU B C 1
ATOM 1926 O O A GLU B 1 66 ? 53.065 -0.677 41.355 0.70 12.75 179 GLU B O 1
ATOM 1927 O O B GLU B 1 66 ? 53.094 -0.694 41.370 0.30 12.24 179 GLU B O 1
ATOM 1938 N N . VAL B 1 67 ? 52.718 -1.052 39.186 1.00 12.31 180 VAL B N 1
ATOM 1939 C CA . VAL B 1 67 ? 51.940 -2.278 39.406 1.00 12.61 180 VAL B CA 1
ATOM 1940 C C . VAL B 1 67 ? 52.872 -3.367 39.951 1.00 12.99 180 VAL B C 1
ATOM 1941 O O . VAL B 1 67 ? 54.023 -3.504 39.494 1.00 14.15 180 VAL B O 1
ATOM 1945 N N . VAL B 1 68 ? 52.374 -4.087 40.950 1.00 13.42 181 VAL B N 1
ATOM 1946 C CA . VAL B 1 68 ? 53.077 -5.206 41.571 1.00 14.38 181 VAL B CA 1
ATOM 1947 C C . VAL B 1 68 ? 52.450 -6.524 41.125 1.00 15.43 181 VAL B C 1
ATOM 1948 O O . VAL B 1 68 ? 53.149 -7.416 40.651 1.00 16.94 181 VAL B O 1
ATOM 1952 N N . SER B 1 69 ? 51.144 -6.635 41.317 1.00 15.67 182 SER B N 1
ATOM 1953 C CA . SER B 1 69 ? 50.378 -7.828 40.973 1.00 17.14 182 SER B CA 1
ATOM 1954 C C . SER B 1 69 ? 48.929 -7.492 40.669 1.00 16.64 182 SER B C 1
ATOM 1955 O O . SER B 1 69 ? 48.420 -6.417 40.992 1.00 15.83 182 SER B O 1
ATOM 1958 N N . TYR B 1 70 ? 48.257 -8.450 40.057 1.00 17.57 183 TYR B N 1
ATOM 1959 C CA . TYR B 1 70 ? 46.829 -8.400 39.904 1.00 18.22 183 TYR B CA 1
ATOM 1960 C C . TYR B 1 70 ? 46.287 -9.772 40.251 1.00 19.40 183 TYR B C 1
ATOM 1961 O O . TYR B 1 70 ? 46.882 -10.765 39.871 1.00 20.60 183 TYR B O 1
ATOM 1970 N N . SER B 1 71 ? 45.169 -9.801 40.968 1.00 20.46 184 SER B N 1
ATOM 1971 C CA . SER B 1 71 ? 44.480 -11.043 41.313 1.00 23.55 184 SER B CA 1
ATOM 1972 C C . SER B 1 71 ? 43.129 -11.085 40.636 1.00 23.69 184 SER B C 1
ATOM 1973 O O . SER B 1 71 ? 42.289 -10.228 40.838 1.00 23.25 184 SER B O 1
ATOM 1976 N N . HIS B 1 72 ? 42.930 -12.127 39.837 1.00 28.04 185 HIS B N 1
ATOM 1977 C CA . HIS B 1 72 ? 41.679 -12.330 39.112 1.00 29.93 185 HIS B CA 1
ATOM 1978 C C . HIS B 1 72 ? 40.457 -12.593 40.032 1.00 30.58 185 HIS B C 1
ATOM 1979 O O . HIS B 1 72 ? 39.362 -12.079 39.777 1.00 29.52 185 HIS B O 1
ATOM 1986 N N . ALA B 1 73 ? 40.665 -13.354 41.104 1.00 30.98 186 ALA B N 1
ATOM 1987 C CA . ALA B 1 73 ? 39.606 -13.617 42.107 1.00 33.44 186 ALA B CA 1
ATOM 1988 C C . ALA B 1 73 ? 38.906 -12.375 42.643 1.00 33.02 186 ALA B C 1
ATOM 1989 O O . ALA B 1 73 ? 37.662 -12.287 42.658 1.00 30.16 186 ALA B O 1
ATOM 1991 N N . THR B 1 74 ? 39.728 -11.439 43.118 1.00 31.08 187 THR B N 1
ATOM 1992 C CA . THR B 1 74 ? 39.255 -10.226 43.770 1.00 29.79 187 THR B CA 1
ATOM 1993 C C . THR B 1 74 ? 39.054 -9.065 42.809 1.00 27.70 187 THR B C 1
ATOM 1994 O O . THR B 1 74 ? 38.351 -8.119 43.148 1.00 27.77 187 THR B O 1
ATOM 1998 N N . ASN B 1 75 ? 39.671 -9.139 41.622 1.00 25.68 188 ASN B N 1
ATOM 1999 C CA . ASN B 1 75 ? 39.712 -8.016 40.689 1.00 23.73 188 ASN B CA 1
ATOM 2000 C C . ASN B 1 75 ? 40.398 -6.818 41.353 1.00 20.11 188 ASN B C 1
ATOM 2001 O O . ASN B 1 75 ? 39.919 -5.686 41.296 1.00 19.10 188 ASN B O 1
ATOM 2006 N N . LYS B 1 76 ? 41.514 -7.108 42.018 1.00 18.64 189 LYS B N 1
ATOM 2007 C CA . LYS B 1 76 ? 42.302 -6.077 42.680 1.00 16.91 189 LYS B CA 1
ATOM 2008 C C . LYS B 1 76 ? 43.738 -6.131 42.254 1.00 14.92 189 LYS B C 1
ATOM 2009 O O . LYS B 1 76 ? 44.279 -7.195 41.969 1.00 13.97 189 LYS B O 1
ATOM 2015 N N . TYR B 1 77 ? 44.371 -4.963 42.274 1.00 13.44 190 TYR B N 1
ATOM 2016 C CA . TYR B 1 77 ? 45.798 -4.836 42.089 1.00 12.63 190 TYR B CA 1
ATOM 2017 C C . TYR B 1 77 ? 46.484 -4.649 43.433 1.00 12.11 190 TYR B C 1
ATOM 2018 O O . TYR B 1 77 ? 45.872 -4.165 44.381 1.00 11.95 190 TYR B O 1
ATOM 2027 N N . GLU B 1 78 ? 47.759 -5.030 43.477 1.00 12.22 191 GLU B N 1
ATOM 2028 C CA . GLU B 1 78 ? 48.722 -4.382 44.367 1.00 12.30 191 GLU B CA 1
ATOM 2029 C C . GLU B 1 78 ? 49.539 -3.411 43.545 1.00 11.23 191 GLU B C 1
ATOM 2030 O O . GLU B 1 78 ? 49.969 -3.742 42.436 1.00 11.36 191 GLU B O 1
ATOM 2036 N N . VAL B 1 79 ? 49.745 -2.216 44.082 1.00 10.56 192 VAL B N 1
ATOM 2037 C CA . VAL B 1 79 ? 50.638 -1.236 43.481 1.00 10.51 192 VAL B CA 1
ATOM 2038 C C . VAL B 1 79 ? 51.558 -0.662 44.535 1.00 10.51 192 VAL B C 1
ATOM 2039 O O . VAL B 1 79 ? 51.186 -0.585 45.710 1.00 10.16 192 VAL B O 1
ATOM 2043 N N . ASP B 1 80 ? 52.736 -0.219 44.103 1.00 10.36 193 ASP B N 1
ATOM 2044 C CA . ASP B 1 80 ? 53.665 0.487 44.976 1.00 10.87 193 ASP B CA 1
ATOM 2045 C C . ASP B 1 80 ? 53.749 1.978 44.635 1.00 10.80 193 ASP B C 1
ATOM 2046 O O . ASP B 1 80 ? 54.024 2.347 43.499 1.00 10.86 193 ASP B O 1
ATOM 2051 N N . ASP B 1 81 ? 53.551 2.803 45.651 1.00 11.76 194 ASP B N 1
ATOM 2052 C CA . ASP B 1 81 ? 53.818 4.240 45.586 1.00 12.32 194 ASP B CA 1
ATOM 2053 C C . ASP B 1 81 ? 55.223 4.443 45.021 1.00 14.09 194 ASP B C 1
ATOM 2054 O O . ASP B 1 81 ? 56.155 3.831 45.521 1.00 15.60 194 ASP B O 1
ATOM 2059 N N . ILE B 1 82 ? 55.344 5.271 43.978 1.00 15.52 195 ILE B N 1
ATOM 2060 C CA . ILE B 1 82 ? 56.607 5.449 43.219 1.00 17.44 195 ILE B CA 1
ATOM 2061 C C . ILE B 1 82 ? 57.729 6.044 44.075 1.00 19.50 195 ILE B C 1
ATOM 2062 O O . ILE B 1 82 ? 58.908 5.916 43.737 1.00 19.53 195 ILE B O 1
ATOM 2067 N N . ASP B 1 83 ? 57.389 6.713 45.168 1.00 21.17 196 ASP B N 1
ATOM 2068 C CA . ASP B 1 83 ? 58.448 7.290 45.983 1.00 23.87 196 ASP B CA 1
ATOM 2069 C C . ASP B 1 83 ? 59.199 6.232 46.824 1.00 27.45 196 ASP B C 1
ATOM 2070 O O . ASP B 1 83 ? 60.266 6.531 47.367 1.00 29.94 196 ASP B O 1
ATOM 2075 N N . GLU B 1 84 ? 58.640 5.014 46.911 1.00 29.18 197 GLU B N 1
ATOM 2076 C CA . GLU B 1 84 ? 59.296 3.843 47.534 1.00 30.46 197 GLU B CA 1
ATOM 2077 C C . GLU B 1 84 ? 59.670 4.067 49.012 1.00 31.28 197 GLU B C 1
ATOM 2078 O O . GLU B 1 84 ? 60.573 3.400 49.547 1.00 35.67 197 GLU B O 1
ATOM 2081 N N . GLU B 1 85 ? 58.965 4.984 49.671 1.00 31.28 198 GLU B N 1
ATOM 2082 C CA . GLU B 1 85 ? 59.291 5.398 51.032 1.00 31.72 198 GLU B CA 1
ATOM 2083 C C . GLU B 1 85 ? 58.279 4.749 51.964 1.00 31.52 198 GLU B C 1
ATOM 2084 O O . GLU B 1 85 ? 57.139 4.510 51.567 1.00 31.09 198 GLU B O 1
ATOM 2086 N N . GLY B 1 86 ? 58.712 4.447 53.188 1.00 29.32 199 GLY B N 1
ATOM 2087 C CA . GLY B 1 86 ? 57.853 3.843 54.200 1.00 27.57 199 GLY B CA 1
ATOM 2088 C C . GLY B 1 86 ? 57.177 2.579 53.708 1.00 24.94 199 GLY B C 1
ATOM 2089 O O . GLY B 1 86 ? 57.828 1.727 53.102 1.00 24.76 199 GLY B O 1
ATOM 2090 N N . LYS B 1 87 ? 55.870 2.481 53.964 1.00 22.01 200 LYS B N 1
ATOM 2091 C CA . LYS B 1 87 ? 55.025 1.394 53.467 1.00 20.18 200 LYS B CA 1
ATOM 2092 C C . LYS B 1 87 ? 54.401 1.828 52.125 1.00 18.79 200 LYS B C 1
ATOM 2093 O O . LYS B 1 87 ? 53.383 2.538 52.062 1.00 18.01 200 LYS B O 1
ATOM 2099 N N . GLU B 1 88 ? 55.033 1.399 51.050 1.00 16.75 201 GLU B N 1
ATOM 2100 C CA . GLU B 1 88 ? 54.682 1.887 49.728 1.00 16.60 201 GLU B CA 1
ATOM 2101 C C . GLU B 1 88 ? 53.540 1.117 49.059 1.00 14.86 201 GLU B C 1
ATOM 2102 O O . GLU B 1 88 ? 53.060 1.572 48.023 1.00 14.37 201 GLU B O 1
ATOM 2108 N N . ARG B 1 89 ? 53.134 -0.046 49.592 1.00 13.43 202 ARG B N 1
ATOM 2109 C CA . ARG B 1 89 ? 52.226 -0.957 48.860 1.00 13.05 202 ARG B CA 1
ATOM 2110 C C . ARG B 1 89 ? 50.748 -0.705 49.172 1.00 12.61 202 ARG B C 1
ATOM 2111 O O . ARG B 1 89 ? 50.389 -0.432 50.310 1.00 12.42 202 ARG B O 1
ATOM 2119 N N . HIS B 1 90 ? 49.898 -0.815 48.146 1.00 12.63 203 HIS B N 1
ATOM 2120 C CA . HIS B 1 90 ? 48.453 -0.616 48.282 1.00 12.59 203 HIS B CA 1
ATOM 2121 C C . HIS B 1 90 ? 47.682 -1.631 47.465 1.00 12.37 203 HIS B C 1
ATOM 2122 O O . HIS B 1 90 ? 47.963 -1.806 46.288 1.00 12.55 203 HIS B O 1
ATOM 2129 N N . THR B 1 91 ? 46.687 -2.241 48.094 1.00 13.04 204 THR B N 1
ATOM 2130 C CA . THR B 1 91 ? 45.739 -3.128 47.450 1.00 12.96 204 THR B CA 1
ATOM 2131 C C . THR B 1 91 ? 44.501 -2.311 47.106 1.00 13.10 204 THR B C 1
ATOM 2132 O O . THR B 1 91 ? 43.944 -1.648 47.964 1.00 13.39 204 THR B O 1
ATOM 2136 N N . LEU B 1 92 ? 44.094 -2.324 45.848 1.00 13.08 205 LEU B N 1
ATOM 2137 C CA . LEU B 1 92 ? 42.974 -1.494 45.410 1.00 13.98 205 LEU B CA 1
ATOM 2138 C C . LEU B 1 92 ? 42.267 -2.061 44.191 1.00 13.44 205 LEU B C 1
ATOM 2139 O O . LEU B 1 92 ? 42.813 -2.808 43.407 1.00 13.33 205 LEU B O 1
ATOM 2144 N N . SER B 1 93 ? 41.021 -1.657 44.043 1.00 13.04 206 SER B N 1
ATOM 2145 C CA . SER B 1 93 ? 40.188 -2.119 42.958 1.00 13.33 206 SER B CA 1
ATOM 2146 C C . SER B 1 93 ? 40.717 -1.647 41.604 1.00 13.65 206 SER B C 1
ATOM 2147 O O . SER B 1 93 ? 41.424 -0.631 41.521 1.00 12.79 206 SER B O 1
ATOM 2150 N N A ARG B 1 94 ? 40.351 -2.381 40.558 0.50 13.85 207 ARG B N 1
ATOM 2151 N N B ARG B 1 94 ? 40.348 -2.375 40.546 0.50 14.04 207 ARG B N 1
ATOM 2152 C CA A ARG B 1 94 ? 40.715 -2.047 39.195 0.50 14.55 207 ARG B CA 1
ATOM 2153 C CA B ARG B 1 94 ? 40.741 -2.043 39.178 0.50 14.91 207 ARG B CA 1
ATOM 2154 C C A ARG B 1 94 ? 40.292 -0.632 38.803 0.50 14.11 207 ARG B C 1
ATOM 2155 C C B ARG B 1 94 ? 40.291 -0.631 38.788 0.50 14.31 207 ARG B C 1
ATOM 2156 O O A ARG B 1 94 ? 41.052 0.099 38.154 0.50 13.89 207 ARG B O 1
ATOM 2157 O O B ARG B 1 94 ? 41.035 0.103 38.123 0.50 14.04 207 ARG B O 1
ATOM 2172 N N . ARG B 1 95 ? 39.094 -0.232 39.217 1.00 13.87 208 ARG B N 1
ATOM 2173 C CA . ARG B 1 95 ? 38.579 1.103 38.894 1.00 13.89 208 ARG B CA 1
ATOM 2174 C C . ARG B 1 95 ? 39.327 2.268 39.569 1.00 13.14 208 ARG B C 1
ATOM 2175 O O . ARG B 1 95 ? 39.097 3.420 39.206 1.00 12.40 208 ARG B O 1
ATOM 2183 N N . ARG B 1 96 ? 40.208 1.970 40.546 1.00 11.94 209 ARG B N 1
ATOM 2184 C CA . ARG B 1 96 ? 41.119 2.962 41.131 1.00 11.73 209 ARG B CA 1
ATOM 2185 C C . ARG B 1 96 ? 42.497 2.997 40.459 1.00 11.22 209 ARG B C 1
ATOM 2186 O O . ARG B 1 96 ? 43.429 3.580 41.007 1.00 11.57 209 ARG B O 1
ATOM 2194 N N . VAL B 1 97 ? 42.636 2.386 39.283 1.00 10.88 210 VAL B N 1
ATOM 2195 C CA . VAL B 1 97 ? 43.917 2.327 38.582 1.00 10.32 210 VAL B CA 1
ATOM 2196 C C . VAL B 1 97 ? 43.689 2.772 37.135 1.00 10.01 210 VAL B C 1
ATOM 2197 O O . VAL B 1 97 ? 42.804 2.248 36.433 1.00 10.41 210 VAL B O 1
ATOM 2201 N N . ILE B 1 98 ? 44.429 3.796 36.723 1.00 9.07 211 ILE B N 1
ATOM 2202 C CA . ILE B 1 98 ? 44.468 4.206 35.318 1.00 9.13 211 ILE B CA 1
ATOM 2203 C C . ILE B 1 98 ? 45.876 3.933 34.786 1.00 9.30 211 ILE B C 1
ATOM 2204 O O . ILE B 1 98 ? 46.846 4.515 35.298 1.00 9.24 211 ILE B O 1
ATOM 2209 N N . PRO B 1 99 ? 46.016 3.065 33.753 1.00 9.20 212 PRO B N 1
ATOM 2210 C CA . PRO B 1 99 ? 47.365 2.828 33.218 1.00 9.34 212 PRO B CA 1
ATOM 2211 C C . PRO B 1 99 ? 47.885 4.079 32.548 1.00 9.13 212 PRO B C 1
ATOM 2212 O O . PRO B 1 99 ? 47.116 4.737 31.846 1.00 8.85 212 PRO B O 1
ATOM 2216 N N . LEU B 1 100 ? 49.165 4.394 32.729 1.00 9.20 213 LEU B N 1
ATOM 2217 C CA . LEU B 1 100 ? 49.746 5.526 32.014 1.00 9.37 213 LEU B CA 1
ATOM 2218 C C . LEU B 1 100 ? 49.935 5.110 30.557 1.00 9.38 213 LEU B C 1
ATOM 2219 O O . LEU B 1 100 ? 50.047 3.905 30.280 1.00 8.87 213 LEU B O 1
ATOM 2224 N N . PRO B 1 101 ? 49.968 6.090 29.636 1.00 9.93 214 PRO B N 1
ATOM 2225 C CA . PRO B 1 101 ? 50.267 5.718 28.232 1.00 10.74 214 PRO B CA 1
ATOM 2226 C C . PRO B 1 101 ? 51.604 5.009 28.089 1.00 11.45 214 PRO B C 1
ATOM 2227 O O . PRO B 1 101 ? 52.546 5.336 28.815 1.00 11.45 214 PRO B O 1
ATOM 2231 N N . GLN B 1 102 ? 51.657 4.033 27.183 1.00 12.79 215 GLN B N 1
ATOM 2232 C CA . GLN B 1 102 ? 52.908 3.289 26.881 1.00 13.93 215 GLN B CA 1
ATOM 2233 C C . GLN B 1 102 ? 53.664 3.853 25.675 1.00 13.66 215 GLN B C 1
ATOM 2234 O O . GLN B 1 102 ? 54.801 3.432 25.391 1.00 13.39 215 GLN B O 1
ATOM 2240 N N . TRP B 1 103 ? 53.050 4.787 24.965 1.00 13.30 216 TRP B N 1
ATOM 2241 C CA . TRP B 1 103 ? 53.725 5.564 23.936 1.00 13.56 216 TRP B CA 1
ATOM 2242 C C . TRP B 1 103 ? 53.319 7.019 24.020 1.00 13.41 216 TRP B C 1
ATOM 2243 O O . TRP B 1 103 ? 52.187 7.322 24.409 1.00 12.22 216 TRP B O 1
ATOM 2254 N N . LYS B 1 104 ? 54.212 7.904 23.580 1.00 13.15 217 LYS B N 1
ATOM 2255 C CA . LYS B 1 104 ? 53.821 9.258 23.240 1.00 14.06 217 LYS B CA 1
ATOM 2256 C C . LYS B 1 104 ? 53.057 9.193 21.935 1.00 14.36 217 LYS B C 1
ATOM 2257 O O . LYS B 1 104 ? 53.407 8.385 21.056 1.00 14.44 217 LYS B O 1
ATOM 2263 N N . ALA B 1 105 ? 52.024 10.015 21.793 1.00 14.58 218 ALA B N 1
ATOM 2264 C CA . ALA B 1 105 ? 51.433 10.294 20.488 1.00 15.81 218 ALA B CA 1
ATOM 2265 C C . ALA B 1 105 ? 52.267 11.368 19.784 1.00 17.43 218 ALA B C 1
ATOM 2266 O O . ALA B 1 105 ? 52.494 12.470 20.327 1.00 17.13 218 ALA B O 1
ATOM 2268 N N . ASN B 1 106 ? 52.705 11.049 18.568 1.00 18.13 219 ASN B N 1
ATOM 2269 C CA . ASN B 1 106 ? 53.464 11.980 17.759 1.00 20.07 219 ASN B CA 1
ATOM 2270 C C . ASN B 1 106 ? 52.469 12.989 17.185 1.00 19.30 219 ASN B C 1
ATOM 2271 O O . ASN B 1 106 ? 51.608 12.628 16.384 1.00 18.18 219 ASN B O 1
ATOM 2276 N N . PRO B 1 107 ? 52.582 14.279 17.579 1.00 20.68 220 PRO B N 1
ATOM 2277 C CA . PRO B 1 107 ? 51.587 15.243 17.093 1.00 20.92 220 PRO B CA 1
ATOM 2278 C C . PRO B 1 107 ? 51.443 15.349 15.556 1.00 21.60 220 PRO B C 1
ATOM 2279 O O . PRO B 1 107 ? 50.368 15.634 15.058 1.00 22.72 220 PRO B O 1
ATOM 2283 N N . GLU B 1 108 ? 52.523 15.094 14.836 1.00 22.64 221 GLU B N 1
ATOM 2284 C CA . GLU B 1 108 ? 52.532 15.183 13.370 1.00 23.92 221 GLU B CA 1
ATOM 2285 C C . GLU B 1 108 ? 51.695 14.097 12.705 1.00 23.48 221 GLU B C 1
ATOM 2286 O O . GLU B 1 108 ? 50.985 14.361 11.727 1.00 23.17 221 GLU B O 1
ATOM 2292 N N . THR B 1 109 ? 51.806 12.879 13.227 1.00 22.16 222 THR B N 1
ATOM 2293 C CA . THR B 1 109 ? 51.180 11.703 12.620 1.00 22.38 222 THR B CA 1
ATOM 2294 C C . THR B 1 109 ? 49.882 11.297 13.283 1.00 21.26 222 THR B C 1
ATOM 2295 O O . THR B 1 109 ? 49.001 10.772 12.602 1.00 21.98 222 THR B O 1
ATOM 2299 N N . ASP B 1 110 ? 49.757 11.502 14.604 1.00 19.57 223 ASP B N 1
ATOM 2300 C CA . ASP B 1 110 ? 48.596 11.007 15.355 1.00 19.76 223 ASP B CA 1
ATOM 2301 C C . ASP B 1 110 ? 48.023 12.030 16.334 1.00 20.07 223 ASP B C 1
ATOM 2302 O O . ASP B 1 110 ? 47.906 11.756 17.543 1.00 19.55 223 ASP B O 1
ATOM 2307 N N . PRO B 1 111 ? 47.604 13.193 15.808 1.00 20.08 224 PRO B N 1
ATOM 2308 C CA . PRO B 1 111 ? 47.010 14.198 16.683 1.00 20.97 224 PRO B CA 1
ATOM 2309 C C . PRO B 1 111 ? 45.686 13.742 17.307 1.00 20.85 224 PRO B C 1
ATOM 2310 O O . PRO B 1 111 ? 45.345 14.190 18.399 1.00 20.80 224 PRO B O 1
ATOM 2314 N N . GLU B 1 112 ? 44.991 12.798 16.672 1.00 21.67 225 GLU B N 1
ATOM 2315 C CA . GLU B 1 112 ? 43.811 12.174 17.278 1.00 21.46 225 GLU B CA 1
ATOM 2316 C C . GLU B 1 112 ? 44.083 11.403 18.585 1.00 19.36 225 GLU B C 1
ATOM 2317 O O . GLU B 1 112 ? 43.155 11.074 19.303 1.00 20.49 225 GLU B O 1
ATOM 2323 N N . ALA B 1 113 ? 45.343 11.091 18.885 1.00 17.24 226 ALA B N 1
ATOM 2324 C CA . ALA B 1 113 ? 45.689 10.447 20.147 1.00 15.87 226 ALA B CA 1
ATOM 2325 C C . ALA B 1 113 ? 46.162 11.455 21.209 1.00 15.12 226 ALA B C 1
ATOM 2326 O O . ALA B 1 113 ? 46.848 11.084 22.166 1.00 14.38 226 ALA B O 1
ATOM 2328 N N . LEU B 1 114 ? 45.823 12.730 21.043 1.00 14.03 227 LEU B N 1
ATOM 2329 C CA . LEU B 1 114 ? 46.175 13.736 22.039 1.00 13.58 227 LEU B CA 1
ATOM 2330 C C . LEU B 1 114 ? 44.925 14.294 22.662 1.00 13.01 227 LEU B C 1
ATOM 2331 O O . LEU B 1 114 ? 43.879 14.396 22.009 1.00 13.51 227 LEU B O 1
ATOM 2336 N N . PHE B 1 115 ? 45.018 14.638 23.946 1.00 12.17 228 PHE B N 1
ATOM 2337 C CA . PHE B 1 115 ? 43.990 15.437 24.600 1.00 11.84 228 PHE B CA 1
ATOM 2338 C C . PHE B 1 115 ? 43.981 16.834 23.977 1.00 12.53 228 PHE B C 1
ATOM 2339 O O . PHE B 1 115 ? 45.028 17.371 23.586 1.00 13.32 228 PHE B O 1
ATOM 2347 N N . GLN B 1 116 ? 42.792 17.393 23.827 1.00 13.90 229 GLN B N 1
ATOM 2348 C CA . GLN B 1 116 ? 42.636 18.666 23.150 1.00 15.09 229 GLN B CA 1
ATOM 2349 C C . GLN B 1 116 ? 42.326 19.802 24.104 1.00 13.47 229 GLN B C 1
ATOM 2350 O O . GLN B 1 116 ? 41.969 19.608 25.284 1.00 11.26 229 GLN B O 1
ATOM 2356 N N . LYS B 1 117 ? 42.519 21.013 23.594 1.00 13.33 230 LYS B N 1
ATOM 2357 C CA . LYS B 1 117 ? 42.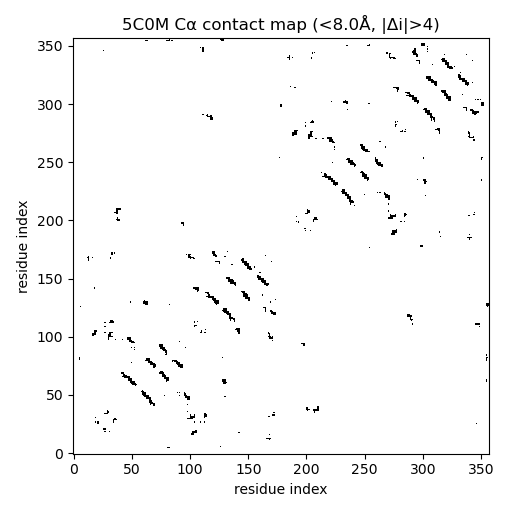310 22.210 24.387 1.00 14.07 230 LYS B CA 1
ATOM 2358 C C . LYS B 1 117 ? 40.946 22.175 25.082 1.00 13.75 230 LYS B C 1
ATOM 2359 O O . LYS B 1 117 ? 39.940 21.770 24.491 1.00 14.30 230 LYS B O 1
ATOM 2365 N N . GLU B 1 118 ? 40.943 22.572 26.358 1.00 13.38 231 GLU B N 1
ATOM 2366 C CA . GLU B 1 118 ? 39.782 22.568 27.247 1.00 13.81 231 GLU B CA 1
ATOM 2367 C C . GLU B 1 118 ? 39.285 21.225 27.780 1.00 13.03 231 GLU B C 1
ATOM 2368 O O . GLU B 1 118 ? 38.322 21.213 28.529 1.00 13.90 231 GLU B O 1
ATOM 2374 N N A GLN B 1 119 ? 39.927 20.110 27.407 0.50 12.92 232 GLN B N 1
ATOM 2375 N N B GLN B 1 119 ? 39.931 20.120 27.426 0.50 12.76 232 GLN B N 1
ATOM 2376 C CA A GLN B 1 119 ? 39.563 18.794 27.931 0.50 12.77 232 GLN B CA 1
ATOM 2377 C CA B GLN B 1 119 ? 39.524 18.828 27.929 0.50 12.54 232 GLN B CA 1
ATOM 2378 C C A GLN B 1 119 ? 39.980 18.717 29.392 0.50 12.07 232 GLN B C 1
ATOM 2379 C C B GLN B 1 119 ? 39.979 18.704 29.381 0.50 11.94 232 GLN B C 1
ATOM 2380 O O A GLN B 1 119 ? 41.056 19.186 29.756 0.50 11.66 232 GLN B O 1
ATOM 2381 O O B GLN B 1 119 ? 41.075 19.139 29.730 0.50 11.55 232 GLN B O 1
ATOM 2392 N N . LEU B 1 120 ? 39.115 18.141 30.210 1.00 11.51 233 LEU B N 1
ATOM 2393 C CA . LEU B 1 120 ? 39.400 17.903 31.614 1.00 11.41 233 LEU B CA 1
ATOM 2394 C C . LEU B 1 120 ? 40.263 16.642 31.701 1.00 10.60 233 LEU B C 1
ATOM 2395 O O . LEU B 1 120 ? 39.924 15.618 31.100 1.00 11.14 233 LEU B O 1
ATOM 2400 N N . VAL B 1 121 ? 41.366 16.727 32.446 1.00 9.39 234 VAL B N 1
ATOM 2401 C CA . VAL B 1 121 ? 42.277 15.597 32.607 1.00 9.00 234 VAL B CA 1
ATOM 2402 C C . VAL B 1 121 ? 42.742 15.483 34.055 1.00 8.84 234 VAL B C 1
ATOM 2403 O O . VAL B 1 121 ? 42.547 16.419 34.854 1.00 8.91 234 VAL B O 1
ATOM 2407 N N . LEU B 1 122 ? 43.379 14.346 34.367 1.00 8.37 235 LEU B N 1
ATOM 2408 C CA . LEU B 1 122 ? 44.210 14.232 35.576 1.00 8.36 235 LEU B CA 1
ATOM 2409 C C . LEU B 1 122 ? 45.654 14.399 35.116 1.00 8.12 235 LEU B C 1
ATOM 2410 O O . LEU B 1 122 ? 46.051 13.737 34.172 1.00 7.98 235 LEU B O 1
ATOM 2415 N N . ALA B 1 123 ? 46.397 15.307 35.745 1.00 7.54 236 ALA B N 1
ATOM 2416 C CA . ALA B 1 123 ? 47.798 15.567 35.383 1.00 7.79 236 ALA B CA 1
ATOM 2417 C C . ALA B 1 123 ? 48.686 15.601 36.606 1.00 7.53 236 ALA B C 1
ATOM 2418 O O . ALA B 1 123 ? 48.302 16.072 37.694 1.00 7.02 236 ALA B O 1
ATOM 2420 N N . LEU B 1 124 ? 49.897 15.072 36.436 1.00 7.55 237 LEU B N 1
ATOM 2421 C CA . LEU B 1 124 ? 50.829 15.027 37.542 1.00 8.04 237 LEU B CA 1
ATOM 2422 C C . LEU B 1 124 ? 51.338 16.450 37.804 1.00 8.10 237 LEU B C 1
ATOM 2423 O O . LEU B 1 124 ? 51.871 17.101 36.886 1.00 8.34 237 LEU B O 1
ATOM 2428 N N . TYR B 1 125 ? 51.200 16.945 39.034 1.00 8.18 238 TYR B N 1
ATOM 2429 C CA . TYR B 1 125 ? 51.658 18.312 39.304 1.00 8.83 238 TYR B CA 1
ATOM 2430 C C . TYR B 1 125 ? 53.205 18.338 39.288 1.00 9.11 238 TYR B C 1
ATOM 2431 O O . TYR B 1 125 ? 53.853 17.498 39.894 1.00 9.06 238 TYR B O 1
ATOM 2440 N N . PRO B 1 126 ? 53.797 19.332 38.600 1.00 9.89 239 PRO B N 1
ATOM 2441 C CA . PRO B 1 126 ? 55.268 19.393 38.539 1.00 10.30 239 PRO B CA 1
ATOM 2442 C C . PRO B 1 126 ? 55.941 19.317 39.917 1.00 10.73 239 PRO B C 1
ATOM 2443 O O . PRO B 1 126 ? 55.488 19.931 40.869 1.00 10.96 239 PRO B O 1
ATOM 2447 N N . GLN B 1 127 ? 57.020 18.540 39.983 1.00 11.55 240 GLN B N 1
ATOM 2448 C CA . GLN B 1 127 ? 57.792 18.310 41.203 1.00 12.44 240 GLN B CA 1
ATOM 2449 C C . GLN B 1 127 ? 57.033 17.542 42.292 1.00 11.60 240 GLN B C 1
ATOM 2450 O O . GLN B 1 127 ? 57.441 17.526 43.447 1.00 11.84 240 GLN B O 1
ATOM 2456 N N . THR B 1 128 ? 55.960 16.841 41.902 1.00 10.63 241 THR B N 1
ATOM 2457 C CA . THR B 1 128 ? 55.190 15.996 42.821 1.00 10.13 241 THR B CA 1
ATOM 2458 C C . THR B 1 128 ? 55.043 14.620 42.198 1.00 9.81 241 THR B C 1
ATOM 2459 O O . THR B 1 128 ? 55.376 14.414 41.038 1.00 9.65 241 THR B O 1
ATOM 2463 N N . THR B 1 129 ? 54.453 13.696 42.958 1.00 10.03 242 THR B N 1
ATOM 2464 C CA . THR B 1 129 ? 54.077 12.387 42.430 1.00 9.75 242 THR B CA 1
ATOM 2465 C C . THR B 1 129 ? 52.555 12.183 42.510 1.00 9.60 242 THR B C 1
ATOM 2466 O O . THR B 1 129 ? 52.087 11.050 42.502 1.00 9.16 242 THR B O 1
ATOM 2470 N N . CYS B 1 130 ? 51.821 13.295 42.547 1.00 9.68 243 CYS B N 1
ATOM 2471 C CA . CYS B 1 130 ? 50.354 13.293 42.672 1.00 9.83 243 CYS B CA 1
ATOM 2472 C C . CYS B 1 130 ? 49.676 13.906 41.456 1.00 9.48 243 CYS B C 1
ATOM 2473 O O . CYS B 1 130 ? 50.187 14.865 40.873 1.00 9.56 243 CYS B O 1
ATOM 2476 N N . PHE B 1 131 ? 48.528 13.329 41.083 1.00 8.78 244 PHE B N 1
ATOM 2477 C CA . PHE B 1 131 ? 47.753 13.767 39.928 1.00 8.63 244 PHE B CA 1
ATOM 2478 C C . PHE B 1 131 ? 46.587 14.587 40.459 1.00 8.68 244 PHE B C 1
ATOM 2479 O O . PHE B 1 131 ? 46.009 14.229 41.491 1.00 8.83 244 PHE B O 1
ATOM 2487 N N . TYR B 1 132 ? 46.243 15.650 39.731 1.00 8.44 245 TYR B N 1
ATOM 2488 C CA . TYR B 1 132 ? 45.173 16.589 40.097 1.00 8.78 245 TYR B CA 1
ATOM 2489 C C . TYR B 1 132 ? 44.409 16.996 38.843 1.00 8.82 245 TYR B C 1
ATOM 2490 O O . TYR B 1 132 ? 44.918 16.936 37.705 1.00 8.36 245 TYR B O 1
ATOM 2499 N N . ARG B 1 133 ? 43.171 17.436 39.061 1.00 9.64 246 ARG B N 1
ATOM 2500 C CA . ARG B 1 133 ? 42.326 17.897 37.983 1.00 9.97 246 ARG B CA 1
ATOM 2501 C C . ARG B 1 133 ? 42.885 19.142 37.290 1.00 9.38 246 ARG B C 1
ATOM 2502 O O . ARG B 1 133 ? 43.316 20.113 37.935 1.00 9.15 246 ARG B O 1
ATOM 2510 N N . ALA B 1 134 ? 42.832 19.115 35.964 1.00 9.19 247 ALA B N 1
ATOM 2511 C CA . ALA B 1 134 ? 43.327 20.210 35.142 1.00 9.51 247 ALA B CA 1
ATOM 2512 C C . ALA B 1 134 ? 42.617 20.258 33.799 1.00 9.55 247 ALA B C 1
ATOM 2513 O O . ALA B 1 134 ? 42.047 19.271 33.375 1.00 9.55 247 ALA B O 1
ATOM 2515 N N . LEU B 1 135 ? 42.654 21.426 33.158 1.00 9.93 248 LEU B N 1
ATOM 2516 C CA . LEU B 1 135 ? 42.196 21.614 31.774 1.00 10.37 248 LEU B CA 1
ATOM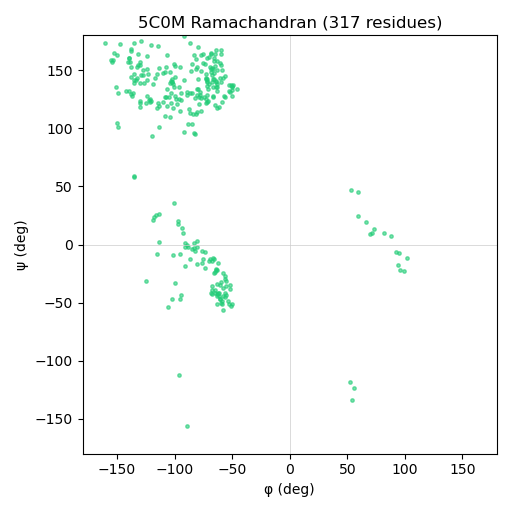 2517 C C . LEU B 1 135 ? 43.398 21.711 30.861 1.00 10.06 248 LEU B C 1
ATOM 2518 O O . LEU B 1 135 ? 44.386 22.358 31.205 1.00 9.75 248 LEU B O 1
ATOM 2523 N N . ILE B 1 136 ? 43.318 21.081 29.691 1.00 10.34 249 ILE B N 1
ATOM 2524 C CA . ILE B 1 136 ? 44.361 21.241 28.678 1.00 10.11 249 ILE B CA 1
ATOM 2525 C C . ILE B 1 136 ? 44.335 22.687 28.188 1.00 10.65 249 ILE B C 1
ATOM 2526 O O . ILE B 1 136 ? 43.290 23.205 27.799 1.00 10.20 249 ILE B O 1
ATOM 2531 N N . HIS B 1 137 ? 45.492 23.334 28.212 1.00 10.58 250 HIS B N 1
ATOM 2532 C CA . HIS B 1 137 ? 45.675 24.648 27.597 1.00 12.00 250 HIS B CA 1
ATOM 2533 C C . HIS B 1 137 ? 46.228 24.501 26.171 1.00 11.71 250 HIS B C 1
ATOM 2534 O O . HIS B 1 137 ? 45.775 25.196 25.256 1.00 11.79 250 HIS B O 1
ATOM 2541 N N . ALA B 1 138 ? 47.212 23.623 25.995 1.00 11.85 251 ALA B N 1
ATOM 2542 C CA . ALA B 1 138 ? 47.762 23.315 24.680 1.00 12.15 251 ALA B CA 1
ATOM 2543 C C . ALA B 1 138 ? 48.260 21.878 24.615 1.00 12.44 251 ALA B C 1
ATOM 2544 O O . ALA B 1 138 ? 49.005 21.469 25.492 1.00 12.64 251 ALA B O 1
ATOM 2546 N N . PRO B 1 139 ? 47.855 21.111 23.567 1.00 13.09 252 PRO B N 1
ATOM 2547 C CA . PRO B 1 139 ? 48.550 19.853 23.296 1.00 13.29 252 PRO B CA 1
ATOM 2548 C C . PRO B 1 139 ? 49.941 20.087 22.727 1.00 13.73 252 PRO B C 1
ATOM 2549 O O . PRO B 1 139 ? 50.216 21.161 22.199 1.00 13.62 252 PRO B O 1
ATOM 2553 N N . PRO B 1 140 ? 50.833 19.079 22.799 1.00 14.13 253 PRO B N 1
ATOM 2554 C CA . PRO B 1 140 ? 52.154 19.308 22.222 1.00 14.56 253 PRO B CA 1
ATOM 2555 C C . PRO B 1 140 ? 52.053 19.405 20.696 1.00 15.48 253 PRO B C 1
ATOM 2556 O O . PRO B 1 140 ? 51.167 18.787 20.118 1.00 14.55 253 PRO B O 1
ATOM 2560 N N . GLN B 1 141 ? 52.930 20.200 20.092 1.00 17.31 254 GLN B N 1
ATOM 2561 C CA . GLN B 1 141 ? 53.115 20.232 18.619 1.00 19.37 254 GLN B CA 1
ATOM 2562 C C . GLN B 1 141 ? 54.475 19.725 18.140 1.00 19.96 254 GLN B C 1
ATOM 2563 O O . GLN B 1 141 ? 54.765 19.743 16.942 1.00 21.80 254 GLN B O 1
ATOM 2569 N N . ARG B 1 142 ? 55.322 19.275 19.037 1.00 20.56 255 ARG B N 1
ATOM 2570 C CA . ARG B 1 142 ? 56.518 18.573 18.622 1.00 21.65 255 ARG B CA 1
ATOM 2571 C C . ARG B 1 142 ? 56.570 17.286 19.437 1.00 22.48 255 ARG B C 1
ATOM 2572 O O . ARG B 1 142 ? 55.996 17.219 20.531 1.00 21.08 255 ARG B O 1
ATOM 2580 N N . PRO B 1 143 ? 57.242 16.249 18.910 1.00 23.33 256 PRO B N 1
ATOM 2581 C CA . PRO B 1 143 ? 57.363 14.956 19.606 1.00 22.91 256 PRO B CA 1
ATOM 2582 C C . PRO B 1 143 ? 57.938 14.978 21.027 1.00 22.11 256 PRO B C 1
ATOM 2583 O O . PRO B 1 143 ? 57.586 14.129 21.854 1.00 22.01 256 PRO B O 1
ATOM 2587 N N . GLN B 1 144 ? 58.837 15.916 21.298 1.00 20.79 257 GLN B N 1
ATOM 2588 C CA . GLN B 1 144 ? 59.500 16.001 22.592 1.00 20.37 257 GLN B CA 1
ATOM 2589 C C . GLN B 1 144 ? 58.726 16.863 23.612 1.00 19.29 257 GLN B C 1
ATOM 2590 O O . GLN B 1 144 ? 59.143 16.968 24.763 1.00 21.60 257 GLN B O 1
ATOM 2596 N N . ASP B 1 145 ? 57.607 17.447 23.204 1.00 17.86 258 ASP B N 1
ATOM 2597 C CA . ASP B 1 145 ? 56.998 18.524 23.990 1.00 17.33 258 ASP B CA 1
ATOM 2598 C C . ASP B 1 145 ? 55.907 18.089 24.948 1.00 15.82 258 ASP B C 1
ATOM 2599 O O . ASP B 1 145 ? 55.194 17.110 24.708 1.00 15.57 258 ASP B O 1
ATOM 2604 N N . ASP B 1 146 ? 55.766 18.872 26.012 1.00 14.18 259 ASP B N 1
ATOM 2605 C CA . ASP B 1 146 ? 54.772 18.595 27.043 1.00 12.91 259 ASP B CA 1
ATOM 2606 C C . ASP B 1 146 ? 53.427 19.127 26.640 1.00 11.46 259 ASP B C 1
ATOM 2607 O O . ASP B 1 146 ? 53.311 19.989 25.779 1.00 11.33 259 ASP B O 1
ATOM 2612 N N . TYR B 1 147 ? 52.402 18.641 27.319 1.00 10.23 260 TYR B N 1
ATOM 2613 C CA . TYR B 1 147 ? 51.127 19.376 27.393 1.00 9.91 260 TYR B CA 1
ATOM 2614 C C . TYR B 1 147 ? 51.360 20.631 28.210 1.00 9.89 260 TYR B C 1
ATOM 2615 O O . TYR B 1 147 ? 52.203 20.640 29.093 1.00 9.47 260 TYR B O 1
ATOM 2624 N N . SER B 1 148 ? 50.586 21.673 27.921 1.00 9.56 261 SER B N 1
ATOM 2625 C CA . SER B 1 148 ? 50.469 22.836 28.788 1.00 10.47 261 SER B CA 1
ATOM 2626 C C . SER B 1 148 ? 49.086 22.700 29.396 1.00 9.56 261 SER B C 1
ATOM 2627 O O . SER B 1 148 ? 48.111 22.517 28.668 1.00 9.78 261 SER B O 1
ATOM 2630 N N . VAL B 1 149 ? 48.995 22.755 30.729 1.00 9.34 262 VAL B N 1
ATOM 2631 C CA . VAL B 1 149 ? 47.716 22.571 31.411 1.00 9.39 262 VAL B CA 1
ATOM 2632 C C . VAL B 1 149 ? 47.436 23.675 32.426 1.00 9.38 262 VAL B C 1
ATOM 2633 O O . VAL B 1 149 ? 48.352 24.343 32.923 1.00 9.21 262 VAL B O 1
ATOM 2637 N N . LEU B 1 150 ? 46.159 23.861 32.726 1.00 9.22 263 LEU B N 1
ATOM 2638 C CA . LEU B 1 150 ? 45.734 24.737 33.821 1.00 9.65 263 LEU B CA 1
ATOM 2639 C C . LEU B 1 150 ? 45.206 23.871 34.935 1.00 9.39 263 LEU B C 1
ATOM 2640 O O . LEU B 1 150 ? 44.144 23.271 34.792 1.00 9.37 263 LEU B O 1
ATOM 2645 N N . PHE B 1 151 ? 45.923 23.801 36.057 1.00 9.79 264 PHE B N 1
ATOM 2646 C CA . PHE B 1 151 ? 45.389 23.081 37.224 1.00 10.04 264 PHE B CA 1
ATOM 2647 C C . PHE B 1 151 ? 44.266 23.846 37.899 1.00 10.97 264 PHE B C 1
ATOM 2648 O O . PHE B 1 151 ? 44.341 25.064 37.996 1.00 10.61 264 PHE B O 1
ATOM 2656 N N . GLU B 1 152 ? 43.236 23.134 38.376 1.00 11.50 265 GLU B N 1
ATOM 2657 C CA . GLU B 1 152 ? 42.277 23.726 39.318 1.00 12.52 265 GLU B CA 1
ATOM 2658 C C . GLU B 1 152 ? 43.033 24.092 40.588 1.00 13.38 265 GLU B C 1
ATOM 2659 O O . GLU B 1 152 ? 43.660 23.248 41.212 1.00 13.16 265 GLU B O 1
ATOM 2665 N N . ASP B 1 153 ? 43.052 25.387 40.893 1.00 14.75 266 ASP B N 1
ATOM 2666 C CA . ASP B 1 153 ? 43.874 25.932 41.961 1.00 16.00 266 ASP B CA 1
ATOM 2667 C C . ASP B 1 153 ? 43.168 27.143 42.561 1.00 18.16 266 ASP B C 1
ATOM 2668 O O . ASP B 1 153 ? 43.220 28.252 42.016 1.00 18.12 266 ASP B O 1
ATOM 2673 N N . THR B 1 154 ? 42.536 26.908 43.703 1.00 20.08 267 THR B N 1
ATOM 2674 C CA . THR B 1 154 ? 41.784 27.944 44.420 1.00 21.99 267 THR B CA 1
ATOM 2675 C C . THR B 1 154 ? 42.664 28.986 45.140 1.00 22.57 267 THR B C 1
ATOM 2676 O O . THR B 1 154 ? 42.139 29.961 45.659 1.00 23.71 267 THR B O 1
ATOM 2680 N N . SER B 1 155 ? 43.981 28.810 45.170 1.00 22.09 268 SER B N 1
ATOM 2681 C CA . SER B 1 155 ? 44.874 29.910 45.569 1.00 22.83 268 SER B CA 1
ATOM 2682 C C . SER B 1 155 ? 44.883 31.089 44.567 1.00 23.23 268 SER B C 1
ATOM 2683 O O . SER B 1 155 ? 45.484 32.135 44.860 1.00 24.68 268 SER B O 1
ATOM 2686 N N . TYR B 1 156 ? 44.293 30.891 43.377 1.00 21.36 269 TYR B N 1
ATOM 2687 C CA . TYR B 1 156 ? 44.029 31.963 42.410 1.00 20.71 269 TYR B CA 1
ATOM 2688 C C . TYR B 1 156 ? 42.561 32.346 42.458 1.00 21.61 269 TYR B C 1
ATOM 2689 O O . TYR B 1 156 ? 41.677 31.489 42.570 1.00 21.79 269 TYR B O 1
ATOM 2698 N N . ALA B 1 157 ? 42.296 33.646 42.368 1.00 23.77 270 ALA B N 1
ATOM 2699 C CA . ALA B 1 157 ? 40.921 34.145 42.438 1.00 25.21 270 ALA B CA 1
ATOM 2700 C C . ALA B 1 157 ? 40.031 33.583 41.325 1.00 26.00 270 ALA B C 1
ATOM 2701 O O . ALA B 1 157 ? 38.843 33.366 41.546 1.00 26.45 270 ALA B O 1
ATOM 2703 N N . ASP B 1 158 ? 40.605 33.323 40.147 1.00 25.13 271 ASP B N 1
ATOM 2704 C CA . ASP B 1 158 ? 39.842 32.744 39.021 1.00 25.11 271 ASP B CA 1
ATOM 2705 C C . ASP B 1 158 ? 39.813 31.192 38.981 1.00 22.99 271 ASP B C 1
ATOM 2706 O O . ASP B 1 158 ? 39.191 30.607 38.098 1.00 24.04 271 ASP B O 1
ATOM 2711 N N . GLY B 1 159 ? 40.478 30.548 39.939 1.00 20.94 272 GLY B N 1
ATOM 2712 C CA . GLY B 1 159 ? 40.363 29.108 40.147 1.00 18.86 272 GLY B CA 1
ATOM 2713 C C . GLY B 1 159 ? 41.320 28.234 39.351 1.00 17.14 272 GLY B C 1
ATOM 2714 O O . GLY B 1 159 ? 41.185 27.008 39.415 1.00 16.16 272 GLY B O 1
ATOM 2715 N N . TYR B 1 160 ? 42.282 28.841 38.643 1.00 15.72 273 TYR B N 1
ATOM 2716 C CA . TYR B 1 160 ? 43.210 28.115 37.762 1.00 15.19 273 TYR B CA 1
ATOM 2717 C C . TYR B 1 160 ? 44.619 28.616 37.883 1.00 14.02 273 TYR B C 1
ATOM 2718 O O . TYR B 1 160 ? 44.847 29.806 38.018 1.00 13.52 273 TYR B O 1
ATOM 2727 N N . SER B 1 161 ? 45.572 27.693 37.788 1.00 12.69 274 SER B N 1
ATOM 2728 C CA . SER B 1 161 ? 46.982 28.040 37.694 1.00 12.35 274 SER B CA 1
ATOM 2729 C C . SER B 1 161 ? 47.287 28.717 36.356 1.00 12.33 274 SER B C 1
ATOM 2730 O O . SER B 1 161 ? 46.495 28.605 35.398 1.00 12.75 274 SER B O 1
ATOM 2733 N N . PRO B 1 162 ? 48.468 29.372 36.251 1.00 12.71 275 PRO B N 1
ATOM 2734 C CA . PRO B 1 162 ? 48.951 29.657 34.913 1.00 12.63 275 PRO B CA 1
ATOM 2735 C C . PRO B 1 162 ? 49.248 28.344 34.175 1.00 12.25 275 PRO B C 1
ATOM 2736 O O . PRO B 1 162 ? 49.249 27.270 34.799 1.00 12.28 275 PRO B O 1
ATOM 2740 N N . PRO B 1 163 ? 49.456 28.418 32.857 1.00 12.16 276 PRO B N 1
ATOM 2741 C CA . PRO B 1 163 ? 49.851 27.224 32.121 1.00 11.86 276 PRO B CA 1
ATOM 2742 C C . PRO B 1 163 ? 51.110 26.589 32.694 1.00 12.14 276 PRO B C 1
ATOM 2743 O O . PRO B 1 163 ? 52.105 27.276 32.911 1.00 12.77 276 PRO B O 1
ATOM 2747 N N . LEU B 1 164 ? 51.028 25.297 32.991 1.00 11.22 277 LEU B N 1
ATOM 2748 C CA . LEU B 1 164 ? 52.172 24.516 33.434 1.00 10.83 277 LEU B CA 1
ATOM 2749 C C . LEU B 1 164 ? 52.389 23.325 32.523 1.00 10.46 277 LEU B C 1
ATOM 2750 O O . LEU B 1 164 ? 51.420 22.729 32.031 1.00 10.90 277 LEU B O 1
ATOM 2755 N N . ASN B 1 165 ? 53.653 22.945 32.347 1.00 10.51 278 ASN B N 1
ATOM 2756 C CA . ASN B 1 165 ? 54.025 21.844 31.468 1.00 10.77 278 ASN B CA 1
ATOM 2757 C C . ASN B 1 165 ? 53.975 20.493 32.194 1.00 9.82 278 ASN B C 1
ATOM 2758 O O . ASN B 1 165 ? 54.510 20.366 33.298 1.00 9.63 278 ASN B O 1
ATOM 2763 N N . VAL B 1 166 ? 53.302 19.513 31.579 1.00 8.54 279 VAL B N 1
ATOM 2764 C CA . VAL B 1 166 ? 53.258 18.132 32.067 1.00 8.21 279 VAL B CA 1
ATOM 2765 C C . VAL B 1 166 ? 53.444 17.215 30.865 1.00 7.96 279 VAL B C 1
ATOM 2766 O O . VAL B 1 166 ? 52.784 17.382 29.842 1.00 7.61 279 VAL B O 1
ATOM 2770 N N . ALA B 1 167 ? 54.360 16.261 30.992 1.00 7.77 280 ALA B N 1
ATOM 2771 C CA . ALA B 1 167 ? 54.663 15.344 29.882 1.00 7.97 280 ALA B CA 1
ATOM 2772 C C . ALA B 1 167 ? 53.503 14.429 29.531 1.00 8.25 280 ALA B C 1
ATOM 2773 O O . ALA B 1 167 ? 52.659 14.132 30.362 1.00 8.28 280 ALA B O 1
ATOM 2775 N N . GLN B 1 168 ? 53.510 13.925 28.306 1.00 8.25 281 GLN B N 1
ATOM 2776 C CA . GLN B 1 168 ? 52.501 12.949 27.869 1.00 8.64 281 GLN B CA 1
ATOM 2777 C C . GLN B 1 168 ? 52.364 11.755 28.795 1.00 8.88 281 GLN B C 1
ATOM 2778 O O . GLN B 1 168 ? 51.249 11.276 29.028 1.00 8.17 281 GLN B O 1
ATOM 2784 N N . ARG B 1 169 ? 53.467 11.258 29.338 1.00 9.14 282 ARG B N 1
ATOM 2785 C CA . ARG B 1 169 ? 53.394 10.099 30.243 1.00 10.40 282 ARG B CA 1
ATOM 2786 C C . ARG B 1 169 ? 52.502 10.340 31.462 1.00 9.33 282 ARG B C 1
ATOM 2787 O O . ARG B 1 169 ? 51.944 9.384 32.012 1.00 8.98 282 ARG B O 1
ATOM 2795 N N . TYR B 1 170 ? 52.319 11.615 31.837 1.00 8.60 283 TYR B N 1
ATOM 2796 C CA . TYR B 1 170 ? 51.716 11.983 33.109 1.00 8.26 283 TYR B CA 1
ATOM 2797 C C . TYR B 1 170 ? 50.409 12.791 32.994 1.00 7.67 283 TYR B C 1
ATOM 2798 O O . TYR B 1 170 ? 50.000 13.452 33.941 1.00 7.26 283 TYR B O 1
ATOM 2807 N N . VAL B 1 171 ? 49.753 12.685 31.835 1.00 7.44 284 VAL B N 1
ATOM 2808 C CA . VAL B 1 171 ? 48.397 13.220 31.661 1.00 7.53 284 VAL B CA 1
ATOM 2809 C C . VAL B 1 171 ? 47.475 12.052 31.276 1.00 7.48 284 VAL B C 1
ATOM 2810 O O . VAL B 1 171 ? 47.708 11.349 30.275 1.00 7.22 284 VAL B O 1
ATOM 2814 N N . VAL B 1 172 ? 46.414 11.850 32.059 1.00 7.45 285 VAL B N 1
ATOM 2815 C CA . VAL B 1 172 ? 45.443 10.805 31.812 1.00 7.64 285 VAL B CA 1
ATOM 2816 C C . VAL B 1 172 ? 44.009 11.286 31.956 1.00 8.10 285 VAL B C 1
ATOM 2817 O O . VAL B 1 172 ? 43.740 12.428 32.347 1.00 8.24 285 VAL B O 1
ATOM 2821 N N . ALA B 1 173 ? 43.092 10.401 31.609 1.00 9.45 286 ALA B N 1
ATOM 2822 C CA . ALA B 1 173 ? 41.673 10.727 31.626 1.00 10.62 286 ALA B CA 1
ATOM 2823 C C . ALA B 1 173 ? 41.226 11.104 33.016 1.00 11.53 286 ALA B C 1
ATOM 2824 O O . ALA B 1 173 ? 41.696 10.526 33.992 1.00 11.48 286 ALA B O 1
ATOM 2826 N N . CYS B 1 174 ? 40.305 12.074 33.108 1.00 13.11 287 CYS B N 1
ATOM 2827 C CA . CYS B 1 174 ? 39.894 12.581 34.411 1.00 14.66 287 CYS B CA 1
ATOM 2828 C C . CYS B 1 174 ? 38.859 11.695 35.052 1.00 17.19 287 CYS B C 1
ATOM 2829 O O . CYS B 1 174 ? 37.676 11.841 34.795 1.00 18.21 287 CYS B O 1
ATOM 2832 N N . LYS B 1 175 ? 39.321 10.784 35.906 1.00 19.01 288 LYS B N 1
ATOM 2833 C CA . LYS B 1 175 ? 38.431 9.917 36.690 1.00 19.87 288 LYS B CA 1
ATOM 2834 C C . LYS B 1 175 ? 38.261 10.408 38.134 1.00 20.58 288 LYS B C 1
ATOM 2835 O O . LYS B 1 175 ? 38.108 9.591 39.044 1.00 22.06 288 LYS B O 1
ATOM 2841 N N . GLU B 1 176 ? 38.228 11.723 38.344 1.00 20.60 289 GLU B N 1
ATOM 2842 C CA . GLU B 1 176 ? 38.062 12.281 39.684 1.00 20.44 289 GLU B CA 1
ATOM 2843 C C . GLU B 1 176 ? 36.952 13.336 39.729 1.00 20.78 289 GLU B C 1
ATOM 2844 O O . GLU B 1 176 ? 37.067 14.359 39.068 1.00 19.14 289 GLU B O 1
ATOM 2850 N N . PRO B 1 177 ? 35.884 13.104 40.529 1.00 21.69 290 PRO B N 1
ATOM 2851 C CA . PRO B 1 177 ? 34.880 14.162 40.805 1.00 23.52 290 PRO B CA 1
ATOM 2852 C C . PRO B 1 177 ? 35.483 15.400 41.459 1.00 25.64 290 PRO B C 1
ATOM 2853 O O . PRO B 1 177 ? 36.434 15.267 42.219 1.00 25.80 290 PRO B O 1
ATOM 2857 N N . LYS B 1 178 ? 34.904 16.574 41.210 1.00 29.98 291 LYS B N 1
ATOM 2858 C CA . LYS B 1 178 ? 35.426 17.846 41.747 1.00 33.35 291 LYS B CA 1
ATOM 2859 C C . LYS B 1 178 ? 35.391 17.964 43.282 1.00 34.77 291 LYS B C 1
ATOM 2860 O O . LYS B 1 178 ? 34.489 17.451 43.945 1.00 36.40 291 LYS B O 1
ATOM 2866 N N . ALA C 2 1 ? 53.888 9.242 48.829 1.00 15.39 1 ALA C N 1
ATOM 2867 C CA . ALA C 2 1 ? 53.687 10.161 47.681 1.00 15.07 1 ALA C CA 1
ATOM 2868 C C . ALA C 2 1 ? 54.181 11.539 48.074 1.00 15.62 1 ALA C C 1
ATOM 2869 O O . ALA C 2 1 ? 54.163 11.888 49.255 1.00 15.21 1 ALA C O 1
ATOM 2871 N N A ARG C 2 2 ? 54.656 12.295 47.085 0.50 15.81 2 ARG C N 1
ATOM 2872 N N B ARG C 2 2 ? 54.634 12.302 47.087 0.50 16.02 2 ARG C N 1
ATOM 2873 C CA A ARG C 2 2 ? 55.061 13.682 47.283 0.50 16.27 2 ARG C CA 1
ATOM 2874 C CA B ARG C 2 2 ? 55.051 13.676 47.307 0.50 16.56 2 ARG C CA 1
ATOM 2875 C C A ARG C 2 2 ? 53.894 14.511 46.782 0.50 15.92 2 ARG C C 1
ATOM 2876 C C B ARG C 2 2 ? 53.907 14.521 46.784 0.50 16.10 2 ARG C C 1
ATOM 2877 O O A ARG C 2 2 ? 53.554 14.440 45.606 0.50 14.79 2 ARG C O 1
ATOM 2878 O O B ARG C 2 2 ? 53.590 14.463 45.600 0.50 14.95 2 ARG C O 1
ATOM 2890 N N . THR C 2 3 ? 53.262 15.256 47.685 1.00 15.91 3 THR C N 1
ATOM 2891 C CA . THR C 2 3 ? 52.076 16.054 47.357 1.00 17.23 3 THR C CA 1
ATOM 2892 C C . THR C 2 3 ? 52.479 17.475 46.958 1.00 17.92 3 THR C C 1
ATOM 2893 O O . THR C 2 3 ? 53.594 17.912 47.243 1.00 17.64 3 THR C O 1
ATOM 2909 N N . GLN C 2 5 ? 52.797 21.173 47.628 1.00 24.67 5 GLN C N 1
ATOM 2910 C CA . GLN C 2 5 ? 53.188 21.639 48.960 1.00 28.89 5 GLN C CA 1
ATOM 2911 C C . GLN C 2 5 ? 53.250 23.158 49.006 1.00 30.60 5 GLN C C 1
ATOM 2912 O O . GLN C 2 5 ? 52.514 23.829 48.287 1.00 33.13 5 GLN C O 1
ATOM 2914 N N . ALA D 2 1 ? 21.058 10.591 3.653 1.00 19.18 1 ALA D N 1
ATOM 2915 C CA . ALA D 2 1 ? 21.282 11.606 4.73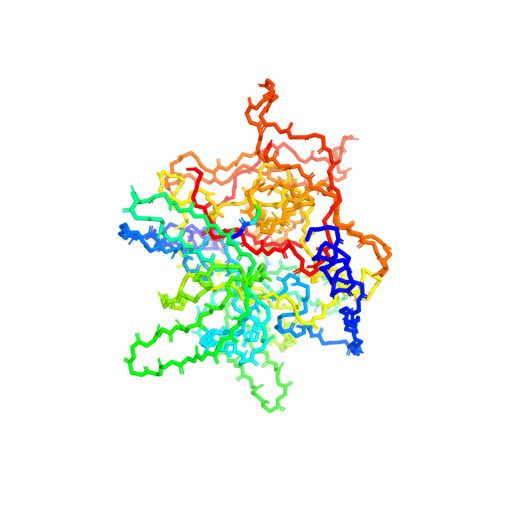7 1.00 19.31 1 ALA D CA 1
ATOM 2916 C C . ALA D 2 1 ? 20.760 12.969 4.301 1.00 19.19 1 ALA D C 1
ATOM 2917 O O . ALA D 2 1 ? 20.541 13.196 3.112 1.00 19.26 1 ALA D O 1
ATOM 2919 N N . ARG D 2 2 ? 20.534 13.849 5.268 1.00 19.26 2 ARG D N 1
ATOM 2920 C CA . ARG D 2 2 ? 20.213 15.243 4.986 1.00 19.08 2 ARG D CA 1
ATOM 2921 C C . ARG D 2 2 ? 21.412 16.079 5.427 1.00 19.76 2 ARG D C 1
ATOM 2922 O O . ARG D 2 2 ? 21.805 15.995 6.575 1.00 18.67 2 ARG D O 1
ATOM 2930 N N . THR D 2 3 ? 21.996 16.858 4.516 1.00 18.71 3 THR D N 1
ATOM 2931 C CA . THR D 2 3 ? 23.148 17.708 4.833 1.00 19.00 3 THR D CA 1
ATOM 2932 C C . THR D 2 3 ? 22.705 19.125 5.158 1.00 18.71 3 THR D C 1
ATOM 2933 O O . THR D 2 3 ? 21.571 19.516 4.878 1.00 18.05 3 THR D O 1
ATOM 2949 N N . GLN D 2 5 ? 22.435 22.962 4.466 1.00 18.97 5 GLN D N 1
#

Nearest PDB structures (foldseek):
  3me9-assembly1_B  TM=9.999E-01  e=2.024E-33  Homo sapiens
  3mew-assembly1_A  TM=9.771E-01  e=4.177E-27  Homo sapiens
  3lx7-assembly1_A-2  TM=9.688E-01  e=2.466E-22  Homo sapiens
  7yta-assembly1_A  TM=5.227E-01  e=2.513E-04  Nicotiana tabacum
  1m1g-assembly3_C  TM=7.466E-01  e=1.298E-01  Aquifex aeolicus

Secondary structure (P-SEA, 3-state):
caaaaaaaaaaaaaaacccccccccccccccccccccccccccccccccccccccccccccccbbbbccccccccbbbbbccccccccccccccccccccccbbbcccccccccccccbbbbbbcccccbbbbbccccccccccbbbbbbccccccccccccbbbbcccccccc/caaaaaaaaaaaaacbbbbbcccccccccccccccccccccccccccccccccccbbbbbbbbbbccccccccbbbbcccccccccbbbbccccccccccccccccccccccccccbbbbbccccccbbbbbbbccccccccbbbbbbccccccccccccbbbbcccccccccccc/cccc/ccc

Foldseek 3Di:
DLLVVVVVVVVVVLQPQAADDDDPPDADDDLAQARHHDPVDDDDFQFWKQFFDADPVGDTFRFIWGWHDADPVVQWTFIGGPRVVRPDTDTGHPVRIGTFRRHYYFCVPHVVSHDDFQAWKFFADPSHRTTAIWGFHAPDPGRVFFTWIWGQQPVDPVRTDHTDGTGSRGIYHD/DVVLLVVVVVVLQPQAADDDDPPDADDDLAQARHHDVPDDDDAQFWKFFWDQDPVGDTWTFIWGWHDADPVVQWTWTFGSVNPDGGIDIGHPLRIGTFRSHYYACVPHVVNYDAAQAWKWFAPPPGGTTAIWGFHHTDNGRRFFTWIWGQDVVDVVRTDGTDGGGSRGIYHDPDDD/DDDD

Sequence (357 aa):
GRRGVLMTLLQQSAMMTLPLWIGKPGDKPPPLCGAIPASGGDDYVARPGDKVAARVKAVDGDEQWILAEVVSYSHATNKYEVDDIIDEEGKERHTLSRRRRVIPLPQWWKKANPETDPEALFQKEEQLVLALYPQTTCFYRALIHAPPQQRRPQDDYSVLFEDTSYADGYSPPLNVAQRRYVVACRGVLMTLLQQSAMMTLPLWIGKPGDKPPPLCGAIPASGGDDYVARPGDKKVAARVKAVDGDEQWILAEEVVSYSHATNKYEVDDIDEEGKERHTLSRRRRVIPLPQWKANPETDPEALFQKEQQLVLALYPQTTCFYRALIHAPPQRPQDDYSVLFEDTSYADGYSPPLNVAQRYVVACKEPKARRTQART